Protein AF-A0A7C6M0M2-F1 (afdb_monomer_lite)

pLDDT: mean 75.43, std 17.62, range [32.0, 97.38]

Radius of gyration: 23.92 Å; chains: 1; bounding box: 71×38×63 Å

Secondary structure (DSSP, 8-state):
---HHHHHH-TT--TTEEEE--HHHHHHHTT---HHHHHTTTS---HHHHGGGGGTT--S--TTHHHHHHHHHHHHHHHHSGGGSEEEEETTEEEEEEEEEHHHHHHHHHHHHHHHT--TT-HHHHHHHHHHHHSEEEEEEEEEEETTEEEEEEEEEEEEETTEEEEEEEEE-SSEEEEEEEEEETTTEEEEEEEEEE----SSPP--PPPTT-EEEEHHHHHHHHHHHSPPP-------

Sequence (240 aa):
MNSPMFTITDPTLTADNWFKMNMYELYDAMGIDIRPMMEMSQSEIKISELLPLFFVDTGAWNIDTYNNIKISYALLKNLLGDEAFNTTMSGTIKTHKLTLSQTQILAAIVKTALSEGIPTDSADLKDISAFIEAMDLSGNIVIREKGGVLYDYSLKGSGSYDGHSLNLELTGNNLNSLITMNLIVKDIMEMSIEADSKITQTTKAPDLTLPEGAKVIDYNEYLSQVMTLTPMPDAAIPLE

Structure (mmCIF, N/CA/C/O backbone):
data_AF-A0A7C6M0M2-F1
#
_entry.id   AF-A0A7C6M0M2-F1
#
loop_
_atom_site.group_PDB
_atom_site.id
_atom_site.type_symbol
_atom_site.label_atom_id
_atom_site.label_alt_id
_atom_site.label_comp_id
_atom_site.label_asym_id
_atom_site.label_entity_id
_atom_site.label_seq_id
_atom_site.pdbx_PDB_ins_code
_atom_site.Cartn_x
_atom_site.Cartn_y
_atom_site.Cartn_z
_atom_site.occupancy
_atom_site.B_iso_or_equiv
_atom_site.auth_seq_id
_atom_site.auth_comp_id
_atom_site.auth_asym_id
_atom_site.auth_atom_id
_atom_site.pdbx_PDB_model_num
ATOM 1 N N . MET A 1 1 ? 20.841 -5.768 -17.203 1.00 78.06 1 MET A N 1
ATOM 2 C CA . MET A 1 1 ? 20.326 -4.398 -17.028 1.00 78.06 1 MET A CA 1
ATOM 3 C C . MET A 1 1 ? 21.230 -3.425 -17.767 1.00 78.06 1 MET A C 1
ATOM 5 O O . MET A 1 1 ? 22.443 -3.529 -17.648 1.00 78.06 1 MET A O 1
ATOM 9 N N . ASN A 1 2 ? 20.651 -2.500 -18.524 1.00 79.56 2 ASN A N 1
ATOM 10 C CA . ASN A 1 2 ? 21.349 -1.376 -19.141 1.00 79.56 2 ASN A CA 1
ATOM 11 C C . ASN A 1 2 ? 20.656 -0.104 -18.642 1.00 79.56 2 ASN A C 1
ATOM 13 O O . ASN A 1 2 ? 19.433 -0.010 -18.719 1.00 79.56 2 ASN A O 1
ATOM 17 N N . SER A 1 3 ? 21.411 0.798 -18.016 1.00 78.06 3 SER A N 1
ATOM 18 C CA . SER A 1 3 ? 20.874 2.021 -17.419 1.00 78.06 3 SER A CA 1
ATOM 19 C C . SER A 1 3 ? 21.880 3.160 -17.571 1.00 78.06 3 SER A C 1
ATOM 21 O O . SER A 1 3 ? 23.054 2.959 -17.242 1.00 78.06 3 SER A O 1
ATOM 23 N N . PRO A 1 4 ? 21.440 4.363 -17.983 1.00 72.81 4 PRO A N 1
ATOM 24 C CA . PRO A 1 4 ? 22.289 5.553 -18.022 1.00 72.81 4 PRO A CA 1
ATOM 25 C C . PRO A 1 4 ? 22.935 5.882 -16.671 1.00 72.81 4 PRO A C 1
ATOM 27 O O . PRO A 1 4 ? 24.020 6.456 -16.636 1.00 72.81 4 PRO A O 1
ATOM 30 N N . MET A 1 5 ? 22.319 5.467 -15.557 1.00 69.69 5 MET A N 1
ATOM 31 C CA . MET A 1 5 ? 22.856 5.691 -14.211 1.00 69.69 5 MET A CA 1
ATOM 32 C C . MET A 1 5 ? 24.262 5.116 -14.026 1.00 69.69 5 MET A C 1
ATOM 34 O O . MET A 1 5 ? 25.081 5.738 -13.358 1.00 69.69 5 MET A O 1
ATOM 38 N N . PHE A 1 6 ? 24.580 3.981 -14.656 1.00 76.50 6 PHE A N 1
ATOM 39 C CA . PHE A 1 6 ? 25.913 3.387 -14.531 1.00 76.50 6 PHE A CA 1
ATOM 40 C C . PHE A 1 6 ? 26.998 4.250 -15.186 1.00 76.50 6 PHE A C 1
ATOM 42 O O . PHE A 1 6 ? 28.095 4.361 -14.653 1.00 76.50 6 PHE A O 1
ATOM 49 N N . THR A 1 7 ? 26.675 4.932 -16.289 1.00 74.56 7 THR A N 1
ATOM 50 C CA . THR A 1 7 ? 27.607 5.860 -16.957 1.00 74.56 7 THR A CA 1
ATOM 51 C C . THR A 1 7 ? 27.824 7.158 -16.174 1.00 74.56 7 THR A C 1
ATOM 53 O O . THR A 1 7 ? 28.839 7.824 -16.355 1.00 74.56 7 THR A O 1
ATOM 56 N N . ILE A 1 8 ? 26.893 7.511 -15.278 1.00 72.00 8 ILE A N 1
ATOM 57 C CA . ILE A 1 8 ? 27.048 8.645 -14.355 1.00 72.00 8 ILE A CA 1
ATOM 58 C C . ILE A 1 8 ? 28.033 8.283 -13.237 1.00 72.00 8 ILE A C 1
ATOM 60 O O . ILE A 1 8 ? 28.837 9.121 -12.836 1.00 72.00 8 ILE A O 1
ATOM 64 N N . THR A 1 9 ? 27.978 7.048 -12.732 1.00 70.56 9 THR A N 1
ATOM 65 C CA . THR A 1 9 ? 28.841 6.583 -11.635 1.00 70.56 9 THR A CA 1
ATOM 66 C C . THR A 1 9 ? 30.234 6.159 -12.094 1.00 70.56 9 THR A C 1
ATOM 68 O O . THR A 1 9 ? 31.188 6.308 -11.337 1.00 70.56 9 THR A O 1
ATOM 71 N N . ASP A 1 10 ? 30.365 5.656 -13.321 1.00 74.44 10 ASP A N 1
ATOM 72 C CA . ASP A 1 10 ? 31.645 5.286 -13.923 1.00 74.44 10 ASP A CA 1
ATOM 73 C C . ASP A 1 10 ? 31.694 5.753 -15.389 1.00 74.44 10 ASP A C 1
ATOM 75 O O . ASP A 1 10 ? 31.069 5.141 -16.262 1.00 74.44 10 ASP A O 1
ATOM 79 N N . PRO A 1 11 ? 32.461 6.822 -15.681 1.00 77.50 11 PRO A N 1
ATOM 80 C CA . PRO A 1 11 ? 32.593 7.377 -17.026 1.00 77.50 11 PRO A CA 1
ATOM 81 C C . PRO A 1 11 ? 33.274 6.443 -18.037 1.00 77.50 11 PRO A C 1
ATOM 83 O O . PRO A 1 11 ? 33.288 6.751 -19.228 1.00 77.50 11 PRO A O 1
ATOM 86 N N . THR A 1 12 ? 33.887 5.337 -17.593 1.00 80.75 12 THR A N 1
ATOM 87 C CA . THR A 1 12 ? 34.494 4.338 -18.489 1.00 80.75 12 THR A CA 1
ATOM 88 C C . THR A 1 12 ? 33.455 3.412 -19.125 1.00 80.75 12 THR A C 1
ATOM 90 O O . THR A 1 12 ? 33.751 2.737 -20.116 1.00 80.75 12 THR A O 1
ATOM 93 N N . LEU A 1 13 ? 32.229 3.408 -18.595 1.00 83.31 13 LEU A N 1
ATOM 94 C CA . LEU A 1 13 ? 31.099 2.669 -19.138 1.00 83.31 13 LEU A CA 1
ATOM 95 C C . LEU A 1 13 ? 30.432 3.450 -20.274 1.00 83.31 13 LEU A C 1
ATOM 97 O O . LEU A 1 13 ? 30.270 4.668 -20.224 1.00 83.31 13 LEU A O 1
ATOM 101 N N . THR A 1 14 ? 29.997 2.728 -21.301 1.00 82.69 14 THR A N 1
ATOM 102 C CA . THR A 1 14 ? 29.256 3.260 -22.446 1.00 82.69 14 THR A CA 1
ATOM 103 C C . THR A 1 14 ? 27.814 2.756 -22.454 1.00 82.69 14 THR A C 1
ATOM 105 O O . THR A 1 14 ? 27.436 1.843 -21.719 1.00 82.69 14 THR A O 1
ATOM 108 N N . ALA A 1 15 ? 26.993 3.330 -23.338 1.00 80.62 15 ALA A N 1
ATOM 109 C CA . ALA A 1 15 ? 25.608 2.903 -23.545 1.00 80.62 15 ALA A CA 1
ATOM 110 C C . ALA A 1 15 ? 25.474 1.435 -24.002 1.00 80.62 15 ALA A C 1
ATOM 112 O O . ALA A 1 15 ? 24.404 0.853 -23.855 1.00 80.62 15 ALA A O 1
ATOM 113 N N . ASP A 1 16 ? 26.551 0.816 -24.496 1.00 84.44 16 ASP A N 1
ATOM 114 C CA . ASP A 1 16 ? 26.561 -0.575 -24.965 1.00 84.44 16 ASP A CA 1
ATOM 115 C C . ASP A 1 16 ? 26.927 -1.580 -23.860 1.00 84.44 16 ASP A C 1
ATOM 117 O O . ASP A 1 16 ? 26.966 -2.789 -24.104 1.00 84.44 16 ASP A O 1
ATOM 121 N N . ASN A 1 17 ? 27.215 -1.112 -22.641 1.00 87.81 17 ASN A N 1
ATOM 122 C CA . ASN A 1 17 ? 27.510 -1.978 -21.507 1.00 87.81 17 ASN A CA 1
ATOM 123 C C . ASN A 1 17 ? 26.225 -2.508 -20.857 1.00 87.81 17 ASN A C 1
ATOM 125 O O . ASN A 1 17 ? 25.325 -1.757 -20.484 1.00 87.81 17 ASN A O 1
ATOM 129 N N . TRP A 1 18 ? 26.144 -3.826 -20.693 1.00 88.25 18 TRP A N 1
ATOM 130 C CA . TRP A 1 18 ? 25.012 -4.519 -20.083 1.00 88.25 18 TRP A CA 1
ATOM 131 C C . TRP A 1 18 ? 25.475 -5.264 -18.842 1.00 88.25 18 TRP A C 1
ATOM 133 O O . TRP A 1 18 ? 26.304 -6.162 -18.927 1.00 88.25 18 TRP A O 1
ATOM 143 N N . PHE A 1 19 ? 24.899 -4.943 -17.690 1.00 85.81 19 PHE A N 1
ATOM 144 C CA . PHE A 1 19 ? 25.212 -5.649 -16.456 1.00 85.81 19 PHE A CA 1
ATOM 145 C C . PHE A 1 19 ? 24.388 -6.922 -16.323 1.00 85.81 19 PHE A C 1
ATOM 147 O O . PHE A 1 19 ? 23.151 -6.888 -16.348 1.00 85.81 19 PHE A O 1
ATOM 154 N N . LYS A 1 20 ? 25.075 -8.047 -16.151 1.00 86.31 20 LYS A N 1
ATOM 155 C CA . LYS A 1 20 ? 24.491 -9.286 -15.657 1.00 86.31 20 LYS A CA 1
ATOM 156 C C . LYS A 1 20 ? 24.489 -9.215 -14.133 1.00 86.31 20 LYS A C 1
ATOM 158 O O . LYS A 1 20 ? 25.535 -9.036 -13.521 1.00 86.31 20 LYS A O 1
ATOM 163 N N . MET A 1 21 ? 23.307 -9.318 -13.540 1.00 81.62 21 MET A N 1
ATOM 164 C CA . MET A 1 21 ? 23.112 -9.215 -12.096 1.00 81.62 21 MET A CA 1
ATOM 165 C C . MET A 1 21 ? 22.029 -10.184 -11.646 1.00 81.62 21 MET A C 1
ATOM 167 O O . MET A 1 21 ? 21.028 -10.365 -12.344 1.00 81.62 21 MET A O 1
ATOM 171 N N . ASN A 1 22 ? 22.234 -10.788 -10.479 1.00 80.25 22 ASN A N 1
ATOM 172 C CA . ASN A 1 22 ? 21.183 -11.487 -9.761 1.00 80.25 22 ASN A CA 1
ATOM 173 C C . ASN A 1 22 ? 20.523 -10.489 -8.801 1.00 80.25 22 ASN A C 1
ATOM 175 O O . ASN A 1 22 ? 21.112 -10.101 -7.797 1.00 80.25 22 ASN A O 1
ATOM 179 N N . MET A 1 23 ? 19.307 -10.050 -9.136 1.00 70.12 23 MET A N 1
ATOM 180 C CA . MET A 1 23 ? 18.570 -9.075 -8.325 1.00 70.12 23 MET A CA 1
ATOM 181 C C . MET A 1 23 ? 18.284 -9.609 -6.918 1.00 70.12 23 MET A C 1
ATOM 183 O O . MET A 1 23 ? 18.337 -8.844 -5.967 1.00 70.12 23 MET A O 1
ATOM 187 N N . TYR A 1 24 ? 18.045 -10.912 -6.756 1.00 73.19 24 TYR A N 1
ATOM 188 C CA . TYR A 1 24 ? 17.803 -11.487 -5.432 1.00 73.19 24 TYR A CA 1
ATOM 189 C C . TYR A 1 24 ? 19.043 -11.394 -4.547 1.00 73.19 24 TYR A C 1
ATOM 191 O O . TYR A 1 24 ? 18.948 -10.915 -3.428 1.00 73.19 24 TYR A O 1
ATOM 199 N N . GLU A 1 25 ? 20.215 -11.753 -5.076 1.00 73.38 25 GLU A N 1
ATOM 200 C CA . GLU A 1 25 ? 21.480 -11.629 -4.338 1.00 73.38 25 GLU A CA 1
ATOM 201 C C . GLU A 1 25 ? 21.818 -10.172 -4.007 1.00 73.38 25 GLU A C 1
ATOM 203 O O . GLU A 1 25 ? 22.322 -9.897 -2.923 1.00 73.38 25 GLU A O 1
ATOM 208 N N . LEU A 1 26 ? 21.529 -9.236 -4.919 1.00 69.12 26 LEU A N 1
ATOM 209 C CA . LEU A 1 26 ? 21.779 -7.812 -4.699 1.00 69.12 26 LEU A CA 1
ATOM 210 C C . LEU A 1 26 ? 20.969 -7.272 -3.516 1.00 69.12 26 LEU A C 1
ATOM 212 O O . LEU A 1 26 ? 21.524 -6.618 -2.636 1.00 69.12 26 LEU A O 1
ATOM 216 N N . TYR A 1 27 ? 19.665 -7.544 -3.493 1.00 63.91 27 TYR A N 1
ATOM 217 C CA . TYR A 1 27 ? 18.800 -7.081 -2.412 1.00 63.91 27 TYR A CA 1
ATOM 218 C C . TYR A 1 27 ? 19.038 -7.868 -1.114 1.00 63.91 27 TYR A C 1
ATOM 220 O O . TYR A 1 27 ? 19.108 -7.245 -0.054 1.00 63.91 27 TYR A O 1
ATOM 228 N N . ASP A 1 28 ? 19.298 -9.180 -1.187 1.00 67.94 28 ASP A N 1
ATOM 229 C CA . ASP A 1 28 ? 19.697 -9.987 -0.025 1.00 67.94 28 ASP A CA 1
ATOM 230 C C . ASP A 1 28 ? 20.988 -9.429 0.612 1.00 67.94 28 ASP A C 1
ATOM 232 O O . ASP A 1 28 ? 21.079 -9.320 1.835 1.00 67.94 28 ASP A O 1
ATOM 236 N N . ALA A 1 29 ? 21.968 -8.990 -0.191 1.00 62.91 29 ALA A N 1
ATOM 237 C CA . ALA A 1 29 ? 23.189 -8.339 0.300 1.00 62.91 29 ALA A CA 1
ATOM 238 C C . ALA A 1 29 ? 22.928 -6.970 0.957 1.00 62.91 29 ALA A C 1
ATOM 240 O O . ALA A 1 29 ? 23.685 -6.554 1.834 1.00 62.91 29 ALA A O 1
ATOM 241 N N . MET A 1 30 ? 21.849 -6.284 0.571 1.00 56.38 30 MET A N 1
ATOM 242 C CA . MET A 1 30 ? 21.360 -5.066 1.230 1.00 56.38 30 MET A CA 1
ATOM 243 C C . MET A 1 30 ? 20.487 -5.363 2.463 1.00 56.38 30 MET A C 1
ATOM 245 O O . MET A 1 30 ? 19.992 -4.432 3.094 1.00 56.38 30 MET A O 1
ATOM 249 N N . GLY A 1 31 ? 20.295 -6.639 2.817 1.00 53.78 31 GLY A N 1
ATOM 250 C CA . GLY A 1 31 ? 19.453 -7.076 3.932 1.00 53.78 31 GLY A CA 1
ATOM 251 C C . GLY A 1 31 ? 17.950 -7.057 3.635 1.00 53.78 31 GLY A C 1
ATOM 252 O O . GLY A 1 31 ? 17.150 -7.122 4.565 1.00 53.78 31 GLY A O 1
ATOM 253 N N . ILE A 1 32 ? 17.555 -6.955 2.363 1.00 59.69 32 ILE A N 1
ATOM 254 C CA . ILE A 1 32 ? 16.161 -6.847 1.922 1.00 59.69 32 ILE A CA 1
ATOM 255 C C . ILE A 1 32 ? 15.801 -8.089 1.100 1.00 59.69 32 ILE A C 1
ATOM 257 O O . ILE A 1 32 ? 16.299 -8.265 -0.004 1.00 59.69 32 ILE A O 1
ATOM 261 N N . ASP A 1 33 ? 14.876 -8.923 1.576 1.00 65.56 33 ASP A N 1
ATOM 262 C CA . ASP A 1 33 ? 14.346 -10.021 0.759 1.00 65.56 33 ASP A CA 1
ATOM 263 C C . ASP A 1 33 ? 13.182 -9.526 -0.115 1.00 65.56 33 ASP A C 1
ATOM 265 O O . ASP A 1 33 ? 12.077 -9.280 0.373 1.00 65.56 33 ASP A O 1
ATOM 269 N N . ILE A 1 34 ? 13.424 -9.373 -1.421 1.00 60.16 34 ILE A N 1
ATOM 270 C CA . ILE A 1 34 ? 12.409 -8.916 -2.389 1.00 60.16 34 ILE A CA 1
ATOM 271 C C . ILE A 1 34 ? 11.557 -10.047 -2.980 1.00 60.16 34 ILE A C 1
ATOM 273 O O . ILE A 1 34 ? 10.615 -9.761 -3.724 1.00 60.16 34 ILE A O 1
ATOM 277 N N . ARG A 1 35 ? 11.858 -11.324 -2.695 1.00 66.62 35 ARG A N 1
ATOM 278 C CA . ARG A 1 35 ? 11.101 -12.462 -3.254 1.00 66.62 35 ARG A CA 1
ATOM 279 C C . ARG A 1 35 ? 9.606 -12.378 -2.934 1.00 66.62 35 ARG A C 1
ATOM 281 O O . ARG A 1 35 ? 8.828 -12.476 -3.886 1.00 66.62 35 ARG A O 1
ATOM 288 N N . PRO A 1 36 ? 9.185 -12.069 -1.687 1.00 54.84 36 PRO A N 1
ATOM 289 C CA . PRO A 1 36 ? 7.768 -11.908 -1.372 1.00 54.84 36 PRO A CA 1
ATOM 290 C C . PRO A 1 36 ? 7.104 -10.832 -2.238 1.00 54.84 36 PRO A C 1
ATOM 292 O O . PRO A 1 36 ? 5.997 -11.028 -2.725 1.00 54.84 36 PRO A O 1
ATOM 295 N N . MET A 1 37 ? 7.800 -9.723 -2.517 1.00 53.12 37 MET A N 1
ATOM 296 C CA . MET A 1 37 ? 7.271 -8.623 -3.334 1.00 53.12 37 MET A CA 1
ATOM 297 C C . MET A 1 37 ? 7.123 -8.983 -4.816 1.00 53.12 37 MET A C 1
ATOM 299 O O . MET A 1 37 ? 6.213 -8.495 -5.483 1.00 53.12 37 MET A O 1
ATOM 303 N N . MET A 1 38 ? 8.001 -9.831 -5.354 1.00 55.78 38 MET A N 1
ATOM 304 C CA . MET A 1 38 ? 7.888 -10.302 -6.737 1.00 55.78 38 MET A CA 1
ATOM 305 C C . MET A 1 38 ? 6.773 -11.344 -6.894 1.00 55.78 38 MET A C 1
ATOM 307 O O . MET A 1 38 ? 6.053 -11.335 -7.899 1.00 55.78 38 MET A O 1
ATOM 311 N N . GLU A 1 39 ? 6.576 -12.182 -5.877 1.00 54.97 39 GLU A N 1
ATOM 312 C CA . GLU A 1 39 ? 5.493 -13.168 -5.806 1.00 54.97 39 GLU A CA 1
ATOM 313 C C . GLU A 1 39 ? 4.105 -12.509 -5.656 1.00 54.97 39 GLU A C 1
ATOM 315 O O . GLU A 1 39 ? 3.119 -13.034 -6.177 1.00 54.97 39 GLU A O 1
ATOM 320 N N . MET A 1 40 ? 4.017 -11.287 -5.103 1.00 46.41 40 MET A N 1
ATOM 321 C CA . MET A 1 40 ? 2.775 -10.485 -5.060 1.00 46.41 40 MET A CA 1
ATOM 322 C C . MET A 1 40 ? 2.138 -10.238 -6.435 1.00 46.41 40 MET A C 1
ATOM 324 O O . MET A 1 40 ? 0.934 -10.008 -6.519 1.00 46.41 40 MET A O 1
ATOM 328 N N . SER A 1 41 ? 2.920 -10.268 -7.520 1.00 46.12 41 SER A N 1
ATOM 329 C CA . SER A 1 41 ? 2.386 -10.089 -8.877 1.00 46.12 41 SER A CA 1
ATOM 330 C C . SER A 1 41 ? 1.628 -11.316 -9.406 1.00 46.12 41 SER A C 1
ATOM 332 O O . SER A 1 41 ? 0.953 -11.208 -10.431 1.00 46.12 41 SER A O 1
ATOM 334 N N . GLN A 1 42 ? 1.732 -12.475 -8.735 1.00 39.62 42 GLN A N 1
ATOM 335 C CA . GLN A 1 42 ? 1.237 -13.761 -9.246 1.00 39.62 42 GLN A CA 1
ATOM 336 C C . GLN A 1 42 ? 0.425 -14.610 -8.245 1.00 39.62 42 GLN A C 1
ATOM 338 O O . GLN A 1 42 ? -0.151 -15.613 -8.671 1.00 39.62 42 GLN A O 1
ATOM 343 N N . SER A 1 43 ? 0.307 -14.242 -6.962 1.00 38.06 43 SER A N 1
ATOM 344 C CA . SER A 1 43 ? -0.437 -15.036 -5.959 1.00 38.06 43 SER A CA 1
ATOM 345 C C . SER A 1 43 ? -1.278 -14.218 -4.967 1.00 38.06 43 SER A C 1
ATOM 347 O O . SER A 1 43 ? -1.027 -13.035 -4.750 1.00 38.06 43 SER A O 1
ATOM 349 N N . GLU A 1 44 ? -2.287 -14.865 -4.358 1.00 43.47 44 GLU A N 1
ATOM 350 C CA . GLU A 1 44 ? -3.120 -14.310 -3.276 1.00 43.47 44 GLU A CA 1
ATOM 351 C C . GLU A 1 44 ? -2.242 -13.755 -2.142 1.00 43.47 44 GLU A C 1
ATOM 353 O O . GLU A 1 44 ? -1.477 -14.485 -1.512 1.00 43.47 44 GLU A O 1
ATOM 358 N N . ILE A 1 45 ? -2.351 -12.448 -1.897 1.00 44.72 45 ILE A N 1
ATOM 359 C CA . ILE A 1 45 ? -1.490 -11.710 -0.970 1.00 44.72 45 ILE A CA 1
ATOM 360 C C . ILE A 1 45 ? -1.743 -12.183 0.464 1.00 44.72 45 ILE A C 1
ATOM 362 O O . ILE A 1 45 ? -2.818 -11.960 1.026 1.00 44.72 45 ILE A O 1
ATOM 366 N N . LYS A 1 46 ? -0.726 -12.766 1.101 1.00 43.78 46 LYS A N 1
ATOM 367 C CA . LYS A 1 46 ? -0.747 -13.036 2.539 1.00 43.78 46 LYS A CA 1
ATOM 368 C C . LYS A 1 46 ? -0.090 -11.879 3.275 1.00 43.78 46 LYS A C 1
ATOM 370 O O . LYS A 1 46 ? 1.125 -11.735 3.272 1.00 43.78 46 LYS A O 1
ATOM 375 N N . ILE A 1 47 ? -0.898 -11.081 3.973 1.00 44.12 47 ILE A N 1
ATOM 376 C CA . ILE A 1 47 ? -0.438 -9.961 4.819 1.00 44.12 47 ILE A CA 1
ATOM 377 C C . ILE A 1 47 ? 0.683 -10.395 5.781 1.00 44.12 47 ILE A C 1
ATOM 379 O O . ILE A 1 47 ? 1.592 -9.617 6.049 1.00 44.12 47 ILE A O 1
ATOM 383 N N . SER A 1 48 ? 0.670 -11.649 6.247 1.00 44.81 48 SER A N 1
ATOM 384 C CA . SER A 1 48 ? 1.724 -12.222 7.094 1.00 44.81 48 SER A CA 1
ATOM 385 C C . SER A 1 48 ? 3.125 -12.198 6.473 1.00 44.81 48 SER A C 1
ATOM 387 O O . SER A 1 48 ? 4.099 -12.167 7.215 1.00 44.81 48 SER A O 1
ATOM 389 N N . GLU A 1 49 ? 3.233 -12.206 5.145 1.00 43.62 49 GLU A N 1
ATOM 390 C CA . GLU A 1 49 ? 4.502 -12.168 4.402 1.00 43.62 49 GLU A CA 1
ATOM 391 C C . GLU A 1 49 ? 4.998 -10.730 4.170 1.00 43.62 49 GLU A C 1
ATOM 393 O O . GLU A 1 49 ? 6.171 -10.525 3.876 1.00 43.62 49 GLU A O 1
ATOM 398 N N . LEU A 1 50 ? 4.133 -9.725 4.368 1.00 44.50 50 LEU A N 1
ATOM 399 C CA . LEU A 1 50 ? 4.476 -8.297 4.304 1.00 44.50 50 LEU A CA 1
ATOM 400 C C . LEU A 1 50 ? 4.901 -7.729 5.657 1.00 44.50 50 LEU A C 1
ATOM 402 O O . LEU A 1 50 ? 5.645 -6.754 5.711 1.00 44.50 50 LEU A O 1
ATOM 406 N N . LEU A 1 51 ? 4.447 -8.343 6.752 1.00 46.25 51 LEU A N 1
ATOM 407 C CA . LEU A 1 51 ? 4.807 -7.946 8.112 1.00 46.25 51 LEU A CA 1
ATOM 408 C C . LEU A 1 51 ? 6.325 -7.815 8.323 1.00 46.25 51 LEU A C 1
ATOM 410 O O . LEU A 1 51 ? 6.720 -6.784 8.858 1.00 46.25 51 LEU A O 1
ATOM 414 N N . PRO A 1 52 ? 7.191 -8.744 7.864 1.00 45.28 52 PRO A N 1
ATOM 415 C CA . PRO A 1 52 ? 8.638 -8.639 8.063 1.00 45.28 52 PRO A CA 1
ATOM 416 C C . PRO A 1 52 ? 9.260 -7.359 7.485 1.00 45.28 52 PRO A C 1
ATOM 418 O O . PRO A 1 52 ? 10.219 -6.847 8.054 1.00 45.28 52 PRO A O 1
ATOM 421 N N . LEU A 1 53 ? 8.693 -6.802 6.405 1.00 41.88 53 LEU A N 1
ATOM 422 C CA . LEU A 1 53 ? 9.190 -5.581 5.758 1.00 41.88 53 LEU A CA 1
ATOM 423 C C . LEU A 1 53 ? 8.925 -4.312 6.589 1.00 41.88 53 LEU A C 1
ATOM 425 O O . LEU A 1 53 ? 9.656 -3.335 6.456 1.00 41.88 53 LEU A O 1
ATOM 429 N N . PHE A 1 54 ? 7.929 -4.326 7.482 1.00 42.50 54 PHE A N 1
ATOM 430 C CA . PHE A 1 54 ? 7.679 -3.228 8.426 1.00 42.50 54 PHE A CA 1
ATOM 431 C C . PHE A 1 54 ? 8.624 -3.249 9.638 1.00 42.50 54 PHE A C 1
ATOM 433 O O . PHE A 1 54 ? 8.664 -2.280 10.392 1.00 42.50 54 PHE A O 1
ATOM 440 N N . PHE A 1 55 ? 9.381 -4.335 9.830 1.00 46.28 55 PHE A N 1
ATOM 441 C CA . PHE A 1 55 ? 10.233 -4.560 11.003 1.00 46.28 55 PHE A CA 1
ATOM 442 C C . PHE A 1 55 ? 11.739 -4.552 10.680 1.00 46.28 55 PHE A C 1
ATOM 444 O O . PHE A 1 55 ? 12.544 -4.952 11.518 1.00 46.28 55 PHE A O 1
ATOM 451 N N . VAL A 1 56 ? 12.138 -4.088 9.486 1.00 43.16 56 VAL A N 1
ATOM 452 C CA . VAL A 1 56 ? 13.547 -4.083 9.030 1.00 43.16 56 VAL A CA 1
ATOM 453 C C . VAL A 1 56 ? 14.435 -3.133 9.857 1.00 43.16 56 VAL A C 1
ATOM 455 O O . VAL A 1 56 ? 15.650 -3.297 9.855 1.00 43.16 56 VAL A O 1
ATOM 458 N N . ASP A 1 57 ? 13.860 -2.209 10.638 1.00 38.62 57 ASP A N 1
ATOM 459 C CA . ASP A 1 57 ? 14.618 -1.244 11.453 1.00 38.62 57 ASP A CA 1
ATOM 460 C C . ASP A 1 57 ? 14.237 -1.223 12.944 1.00 38.62 57 ASP A C 1
ATOM 462 O O . ASP A 1 57 ? 14.007 -0.175 13.543 1.00 38.62 57 ASP A O 1
ATOM 466 N N . THR A 1 58 ? 14.160 -2.386 13.594 1.00 32.88 58 THR A N 1
ATOM 467 C CA . THR A 1 58 ? 14.149 -2.419 15.068 1.00 32.88 58 THR A CA 1
ATOM 468 C C . THR A 1 58 ? 15.160 -3.434 15.581 1.00 32.88 58 THR A C 1
ATOM 470 O O . THR A 1 58 ? 14.931 -4.642 15.535 1.00 32.88 58 THR A O 1
ATOM 473 N N . GLY A 1 59 ? 16.312 -2.930 16.028 1.00 32.00 59 GLY A N 1
ATOM 474 C CA . GLY A 1 59 ? 17.427 -3.722 16.538 1.00 32.00 59 GLY A CA 1
ATOM 475 C C . GLY A 1 59 ? 17.104 -4.631 17.735 1.00 32.00 59 GLY A C 1
ATOM 476 O O . GLY A 1 59 ? 16.090 -4.487 18.407 1.00 32.00 59 GLY A O 1
ATOM 477 N N . ALA A 1 60 ? 18.046 -5.548 17.991 1.00 36.94 60 ALA A N 1
ATOM 478 C CA . ALA A 1 60 ? 18.156 -6.465 19.134 1.00 36.94 60 ALA A CA 1
ATOM 479 C C . ALA A 1 60 ? 16.893 -7.290 19.476 1.00 36.94 60 ALA A C 1
ATOM 481 O O . ALA A 1 60 ? 16.016 -6.895 20.240 1.00 36.94 60 ALA A O 1
ATOM 482 N N . TRP A 1 61 ? 16.874 -8.521 18.964 1.00 35.72 61 TRP A N 1
ATOM 483 C CA . TRP A 1 61 ? 15.820 -9.516 19.138 1.00 35.72 61 TRP A CA 1
ATOM 484 C C . TRP A 1 61 ? 15.773 -10.028 20.590 1.00 35.72 61 TRP A C 1
ATOM 486 O O . TRP A 1 61 ? 16.632 -10.804 21.008 1.00 35.72 61 TRP A O 1
ATOM 496 N N . ASN A 1 62 ? 14.765 -9.603 21.357 1.00 37.66 62 ASN A N 1
ATOM 497 C CA . ASN A 1 62 ? 14.470 -10.102 22.705 1.00 37.66 62 ASN A CA 1
ATOM 498 C C . ASN A 1 62 ? 13.195 -10.974 22.699 1.00 37.66 62 ASN A C 1
ATOM 500 O O . ASN A 1 62 ? 12.354 -10.855 21.810 1.00 37.66 62 ASN A O 1
ATOM 504 N N . ILE A 1 63 ? 13.034 -11.847 23.696 1.00 39.09 63 ILE A N 1
ATOM 505 C CA . ILE A 1 63 ? 11.955 -12.851 23.821 1.00 39.09 63 ILE A CA 1
ATOM 506 C C . ILE A 1 63 ? 10.538 -12.220 23.852 1.00 39.09 63 ILE A C 1
ATOM 508 O O . ILE A 1 63 ? 9.564 -12.887 23.509 1.00 39.09 63 ILE A O 1
ATOM 512 N N . ASP A 1 64 ? 10.419 -10.919 24.144 1.00 54.84 64 ASP A N 1
ATOM 513 C CA . ASP A 1 64 ? 9.169 -10.134 24.059 1.00 54.84 64 ASP A CA 1
ATOM 514 C C . ASP A 1 64 ? 8.667 -9.866 22.623 1.00 54.84 64 ASP A C 1
ATOM 516 O O . ASP A 1 64 ? 7.544 -9.404 22.415 1.00 54.84 64 ASP A O 1
ATOM 520 N N . THR A 1 65 ? 9.468 -10.187 21.603 1.00 55.81 65 THR A N 1
ATOM 521 C CA . THR A 1 65 ? 9.127 -9.973 20.185 1.00 55.81 65 THR A CA 1
ATOM 522 C C . THR A 1 65 ? 7.856 -10.695 19.752 1.00 55.81 65 THR A C 1
ATOM 524 O O . THR A 1 65 ? 7.093 -10.128 18.979 1.00 55.81 65 THR A O 1
ATOM 527 N N . TYR A 1 66 ? 7.563 -11.899 20.256 1.00 60.09 66 TYR A N 1
ATOM 528 C CA . TYR A 1 66 ? 6.347 -12.617 19.852 1.00 60.09 66 TYR A CA 1
ATOM 529 C C . TYR A 1 66 ? 5.069 -11.916 20.332 1.00 60.09 66 TYR A C 1
ATOM 531 O O . TYR A 1 66 ? 4.108 -11.793 19.572 1.00 60.09 66 TYR A O 1
ATOM 539 N N . ASN A 1 67 ? 5.064 -11.415 21.572 1.00 62.38 67 ASN A N 1
ATOM 540 C CA . ASN A 1 67 ? 3.940 -10.637 22.093 1.00 62.38 67 ASN A CA 1
ATOM 541 C C . ASN A 1 67 ? 3.805 -9.308 21.348 1.00 62.38 67 ASN A C 1
ATOM 543 O O . ASN A 1 67 ? 2.696 -8.945 20.966 1.00 62.38 67 ASN A O 1
ATOM 547 N N . ASN A 1 68 ? 4.920 -8.636 21.054 1.00 59.53 68 ASN A N 1
ATOM 548 C CA . ASN A 1 68 ? 4.904 -7.403 20.271 1.00 59.53 68 ASN A CA 1
ATOM 549 C C . ASN A 1 68 ? 4.372 -7.640 18.850 1.00 59.53 68 ASN A C 1
ATOM 551 O O . ASN A 1 68 ? 3.484 -6.921 18.411 1.00 59.53 68 ASN A O 1
ATOM 555 N N . ILE A 1 69 ? 4.813 -8.702 18.168 1.00 64.38 69 ILE A N 1
ATOM 556 C CA . ILE A 1 69 ? 4.308 -9.097 16.843 1.00 64.38 69 ILE A CA 1
ATOM 557 C C . ILE A 1 69 ? 2.810 -9.398 16.901 1.00 64.38 69 ILE A C 1
ATOM 559 O O . ILE A 1 69 ? 2.059 -8.955 16.032 1.00 64.38 69 ILE A O 1
ATOM 563 N N . LYS A 1 70 ? 2.355 -10.128 17.926 1.00 70.25 70 LYS A N 1
ATOM 564 C CA . LYS A 1 70 ? 0.935 -10.439 18.120 1.00 70.25 70 LYS A CA 1
ATOM 565 C C . LYS A 1 70 ? 0.106 -9.163 18.293 1.00 70.25 70 LYS A C 1
ATOM 567 O O . LYS A 1 70 ? -0.916 -9.015 17.624 1.00 70.25 70 LYS A O 1
ATOM 572 N N . ILE A 1 71 ? 0.561 -8.235 19.135 1.00 68.44 71 ILE A N 1
ATOM 573 C CA . ILE A 1 71 ? -0.106 -6.950 19.381 1.00 68.44 71 ILE A CA 1
ATOM 574 C C . ILE A 1 71 ? -0.112 -6.093 18.108 1.00 68.44 71 ILE A C 1
ATOM 576 O O . ILE A 1 71 ? -1.159 -5.572 17.729 1.00 68.44 71 ILE A O 1
ATOM 580 N N . SER A 1 72 ? 1.014 -5.994 17.397 1.00 66.38 72 SER A N 1
ATOM 581 C CA . SER A 1 72 ? 1.106 -5.272 16.123 1.00 66.38 72 SER A CA 1
ATOM 582 C C . SER A 1 72 ? 0.186 -5.870 15.061 1.00 66.38 72 SER A C 1
ATOM 584 O O . SER A 1 72 ? -0.494 -5.133 14.350 1.00 66.38 72 SER A O 1
ATOM 586 N N . TYR A 1 73 ? 0.101 -7.199 14.973 1.00 73.00 73 TYR A N 1
ATOM 587 C CA . TYR A 1 73 ? -0.832 -7.869 14.072 1.00 73.00 73 TYR A CA 1
ATOM 588 C C . TYR A 1 73 ? -2.288 -7.568 14.437 1.00 73.00 73 TYR A C 1
ATOM 590 O O . TYR A 1 73 ? -3.086 -7.243 13.558 1.00 73.00 73 TYR A O 1
ATOM 598 N N . ALA A 1 74 ? -2.642 -7.643 15.722 1.00 75.50 74 ALA A N 1
ATOM 599 C CA . ALA A 1 74 ? -3.982 -7.313 16.194 1.00 75.50 74 ALA A CA 1
ATOM 600 C C . ALA A 1 74 ? -4.347 -5.851 15.876 1.00 75.50 74 ALA A C 1
ATOM 602 O O . ALA A 1 74 ? -5.454 -5.587 15.399 1.00 75.50 74 ALA A O 1
ATOM 603 N N . LEU A 1 75 ? -3.399 -4.923 16.037 1.00 78.62 75 LEU A N 1
ATOM 604 C CA . LEU A 1 75 ? -3.560 -3.521 15.658 1.00 78.62 75 LEU A CA 1
ATOM 605 C C . LEU A 1 75 ? -3.791 -3.358 14.154 1.00 78.62 75 LEU A C 1
ATOM 607 O O . LEU A 1 75 ? -4.775 -2.739 13.753 1.00 78.62 75 LEU A O 1
ATOM 611 N N . LEU A 1 76 ? -2.937 -3.952 13.319 1.00 79.44 76 LEU A N 1
ATOM 612 C CA . LEU A 1 76 ? -3.075 -3.895 11.861 1.00 79.44 76 LEU A CA 1
ATOM 613 C C . LEU A 1 76 ? -4.392 -4.514 11.392 1.00 79.44 76 LEU A C 1
ATOM 615 O O . LEU A 1 76 ? -5.065 -3.945 10.538 1.00 79.44 76 LEU A O 1
ATOM 619 N N . LYS A 1 77 ? -4.812 -5.633 11.990 1.00 82.50 77 LYS A N 1
ATOM 620 C CA . LYS A 1 77 ? -6.113 -6.250 11.715 1.00 82.50 77 LYS A CA 1
ATOM 621 C C . LYS A 1 77 ? -7.270 -5.322 12.089 1.00 82.50 77 LYS A C 1
ATOM 623 O O . LYS A 1 77 ? -8.241 -5.240 11.344 1.00 82.50 77 LYS A O 1
ATOM 628 N N . ASN A 1 78 ? -7.186 -4.621 13.218 1.00 83.56 78 ASN A N 1
ATOM 629 C CA . ASN A 1 78 ? -8.221 -3.674 13.635 1.00 83.56 78 ASN A CA 1
ATOM 630 C C . ASN A 1 78 ? -8.239 -2.389 12.789 1.00 83.56 78 ASN A C 1
ATOM 632 O O . ASN A 1 78 ? -9.303 -1.795 12.638 1.00 83.56 78 ASN A O 1
ATOM 636 N N . LEU A 1 79 ? -7.096 -1.976 12.235 1.00 84.94 79 LEU A N 1
ATOM 637 C CA . LEU A 1 79 ? -6.976 -0.797 11.372 1.00 84.94 79 LEU A CA 1
ATOM 638 C C . LEU A 1 79 ? -7.369 -1.072 9.916 1.00 84.94 79 LEU A C 1
ATOM 640 O O . LEU A 1 79 ? -8.041 -0.249 9.303 1.00 84.94 79 LEU A O 1
ATOM 644 N N . LEU A 1 80 ? -6.921 -2.198 9.356 1.00 84.94 80 LEU A N 1
ATOM 645 C CA . LEU A 1 80 ? -6.928 -2.479 7.915 1.00 84.94 80 LEU A CA 1
ATOM 646 C C . LEU A 1 80 ? -7.519 -3.856 7.555 1.00 84.94 80 LEU A C 1
ATOM 648 O O . LEU A 1 80 ? -7.484 -4.239 6.389 1.00 84.94 80 LEU A O 1
ATOM 652 N N . GLY A 1 81 ? -8.019 -4.631 8.519 1.00 80.56 81 GLY A N 1
ATOM 653 C CA . GLY A 1 81 ? -8.648 -5.925 8.240 1.00 80.56 81 GLY A CA 1
ATOM 654 C C . GLY A 1 81 ? -10.029 -5.790 7.595 1.00 80.56 81 GLY A C 1
ATOM 655 O O . GLY A 1 81 ? -10.621 -4.713 7.591 1.00 80.56 81 GLY A O 1
ATOM 656 N N . ASP A 1 82 ? -10.577 -6.901 7.100 1.00 79.69 82 ASP A N 1
ATOM 657 C CA . ASP A 1 82 ? -11.849 -6.936 6.358 1.00 79.69 82 ASP A CA 1
ATOM 658 C C . ASP A 1 82 ? -13.008 -6.233 7.083 1.00 79.69 82 ASP A C 1
ATOM 660 O O . ASP A 1 82 ? -13.791 -5.516 6.464 1.00 79.69 82 ASP A O 1
ATOM 664 N N . GLU A 1 83 ? -13.093 -6.390 8.408 1.00 83.44 83 GLU A N 1
ATOM 665 C CA . GLU A 1 83 ? -14.126 -5.759 9.243 1.00 83.44 83 GLU A CA 1
ATOM 666 C C . GLU A 1 83 ? -14.021 -4.226 9.298 1.00 83.44 83 GLU A C 1
ATOM 668 O O . GLU A 1 83 ? -14.998 -3.557 9.632 1.00 83.44 83 GLU A O 1
ATOM 673 N N . ALA A 1 84 ? -12.852 -3.659 8.988 1.00 85.50 84 ALA A N 1
ATOM 674 C CA . ALA A 1 84 ? -12.648 -2.215 8.946 1.00 85.50 84 ALA A CA 1
ATOM 675 C C . ALA A 1 84 ? -13.230 -1.591 7.663 1.00 85.50 84 ALA A C 1
ATOM 677 O O . ALA A 1 84 ? -13.552 -0.399 7.640 1.00 85.50 84 ALA A O 1
ATOM 678 N N . PHE A 1 85 ? -13.409 -2.381 6.598 1.00 91.19 85 PHE A N 1
ATOM 679 C CA . PHE A 1 85 ? -13.959 -1.903 5.334 1.00 91.19 85 PHE A CA 1
ATOM 680 C C . PHE A 1 85 ? -15.488 -1.898 5.343 1.00 91.19 85 PHE A C 1
ATOM 682 O O . PHE A 1 85 ? -16.153 -2.913 5.545 1.00 91.19 85 PHE A O 1
ATOM 689 N N . ASN A 1 86 ? -16.067 -0.757 4.980 1.00 94.12 86 ASN A N 1
ATOM 690 C CA . ASN A 1 86 ? -17.469 -0.692 4.606 1.00 94.12 86 ASN A CA 1
ATOM 691 C C . ASN A 1 86 ? -17.621 -1.102 3.137 1.00 94.12 86 ASN A C 1
ATOM 693 O O . ASN A 1 86 ? -17.053 -0.471 2.241 1.00 94.12 86 ASN A O 1
ATOM 697 N N . THR A 1 87 ? -18.394 -2.158 2.893 1.00 95.31 87 THR A N 1
ATOM 698 C CA . THR A 1 87 ? -18.638 -2.683 1.550 1.00 95.31 87 THR A CA 1
ATOM 699 C C . THR A 1 87 ? -20.050 -2.346 1.093 1.00 95.31 87 THR A C 1
ATOM 701 O O . THR A 1 87 ? -21.029 -2.706 1.744 1.00 95.31 87 THR A O 1
ATOM 704 N N . THR A 1 88 ? -20.166 -1.705 -0.067 1.00 96.12 88 THR A N 1
ATOM 705 C CA . THR A 1 88 ? -21.453 -1.362 -0.687 1.00 96.12 88 THR A CA 1
ATOM 706 C C . THR A 1 88 ? -21.531 -1.891 -2.113 1.00 96.12 88 THR A C 1
ATOM 708 O O . THR A 1 88 ? -20.514 -2.059 -2.785 1.00 96.12 88 THR A O 1
ATOM 711 N N . MET A 1 89 ? -22.747 -2.159 -2.587 1.00 94.69 89 MET A N 1
ATOM 712 C CA . MET A 1 89 ? -23.004 -2.609 -3.953 1.00 94.69 89 MET A CA 1
ATOM 713 C C . MET A 1 89 ? -23.924 -1.613 -4.659 1.00 94.69 89 MET A C 1
ATOM 715 O O . MET A 1 89 ? -24.987 -1.274 -4.144 1.00 94.69 89 MET A O 1
ATOM 719 N N . SER A 1 90 ? -23.514 -1.153 -5.840 1.00 92.56 90 SER A N 1
ATOM 720 C CA . SER A 1 90 ? -24.301 -0.278 -6.711 1.00 92.56 90 SER A CA 1
ATOM 721 C C . SER A 1 90 ? -24.290 -0.849 -8.127 1.00 92.56 90 SER A C 1
ATOM 723 O O . SER A 1 90 ? -23.269 -0.827 -8.820 1.00 92.56 90 SER A O 1
ATOM 725 N N . GLY A 1 91 ? -25.413 -1.440 -8.544 1.00 90.31 91 GLY A N 1
ATOM 726 C CA . GLY A 1 91 ? -25.480 -2.217 -9.782 1.00 90.31 91 GLY A CA 1
ATOM 727 C C . GLY A 1 91 ? -24.483 -3.381 -9.764 1.00 90.31 91 GLY A C 1
ATOM 728 O O . GLY A 1 91 ? -24.536 -4.228 -8.879 1.00 90.31 91 GLY A O 1
ATOM 729 N N . THR A 1 92 ? -23.563 -3.413 -10.733 1.00 92.38 92 THR A N 1
ATOM 730 C CA . THR A 1 92 ? -22.505 -4.437 -10.839 1.00 92.38 92 THR A CA 1
ATOM 731 C C . THR A 1 92 ? -21.185 -4.034 -10.173 1.00 92.38 92 THR A C 1
ATOM 733 O O . THR A 1 92 ? -20.192 -4.740 -10.350 1.00 92.38 92 THR A O 1
ATOM 736 N N . ILE A 1 93 ? -21.131 -2.871 -9.513 1.00 95.62 93 ILE A N 1
ATOM 737 C CA . ILE A 1 93 ? -19.914 -2.352 -8.883 1.00 95.62 93 ILE A CA 1
ATOM 738 C C . ILE A 1 93 ? -19.991 -2.591 -7.380 1.00 95.62 93 ILE A C 1
ATOM 740 O O . ILE A 1 93 ? -20.907 -2.111 -6.707 1.00 95.62 93 ILE A O 1
ATOM 744 N N . LYS A 1 94 ? -18.999 -3.306 -6.860 1.00 97.12 94 LYS A N 1
ATOM 745 C CA . LYS A 1 94 ? -18.786 -3.514 -5.430 1.00 97.12 94 LYS A CA 1
ATOM 746 C C . LYS A 1 94 ? -17.692 -2.554 -4.974 1.00 97.12 94 LYS A C 1
ATOM 748 O O . LYS A 1 94 ? -16.617 -2.526 -5.562 1.00 97.12 94 LYS A O 1
ATOM 753 N N . THR A 1 95 ? -17.985 -1.724 -3.979 1.00 97.12 95 THR A N 1
ATOM 754 C CA . THR A 1 95 ? -17.062 -0.709 -3.457 1.00 97.12 95 THR A CA 1
ATOM 755 C C . THR A 1 95 ? -16.700 -1.045 -2.023 1.00 9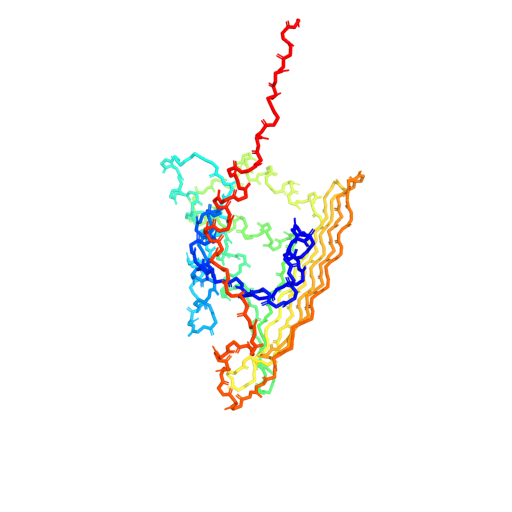7.12 95 THR A C 1
ATOM 757 O O . THR A 1 95 ? -17.577 -1.050 -1.160 1.00 97.12 95 THR A O 1
ATOM 760 N N . HIS A 1 96 ? -15.417 -1.272 -1.775 1.00 96.38 96 HIS A N 1
ATOM 761 C CA . HIS A 1 96 ? -14.823 -1.397 -0.453 1.00 96.38 96 HIS A CA 1
ATOM 762 C C . HIS A 1 96 ? -14.220 -0.050 -0.068 1.00 96.38 96 HIS A C 1
ATOM 764 O O . HIS A 1 96 ? -13.363 0.472 -0.780 1.00 96.38 96 HIS A O 1
ATOM 770 N N . LYS A 1 97 ? -14.681 0.535 1.037 1.00 96.19 97 LYS A N 1
ATOM 771 C CA . LYS A 1 97 ? -14.190 1.819 1.530 1.00 96.19 97 LYS A CA 1
ATOM 772 C C . LYS A 1 97 ? -13.706 1.693 2.964 1.00 96.19 97 LYS A C 1
ATOM 774 O O . LYS A 1 97 ? -14.463 1.285 3.839 1.00 96.19 97 LYS A O 1
ATOM 779 N N . LEU A 1 98 ? -12.481 2.137 3.195 1.00 94.25 98 LEU A N 1
ATOM 780 C CA . LEU A 1 98 ? -11.924 2.362 4.516 1.00 94.25 98 LEU A CA 1
ATOM 781 C C . LEU A 1 98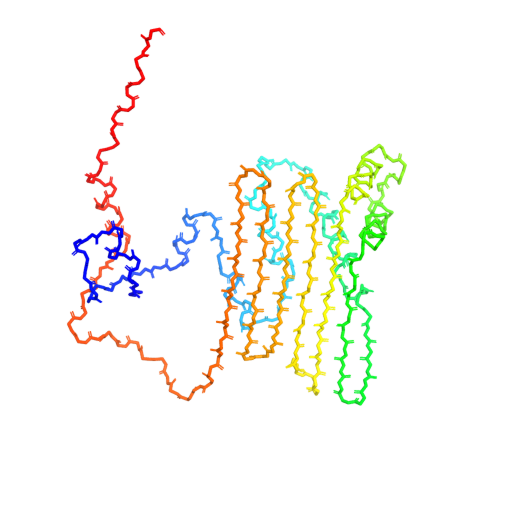 ? -11.613 3.848 4.662 1.00 94.25 98 LEU A C 1
ATOM 783 O O . LEU A 1 98 ? -10.996 4.464 3.793 1.00 94.25 98 LEU A O 1
ATOM 787 N N . THR A 1 99 ? -12.048 4.428 5.767 1.00 92.44 99 THR A N 1
ATOM 788 C CA . THR A 1 99 ? -11.588 5.743 6.207 1.00 92.44 99 THR A CA 1
ATOM 789 C C . THR A 1 99 ? -10.750 5.521 7.454 1.00 92.44 99 THR A C 1
ATOM 791 O O . THR A 1 99 ? -11.101 4.676 8.275 1.00 92.44 99 THR A O 1
ATOM 794 N N . LEU A 1 100 ? -9.651 6.255 7.564 1.00 90.12 100 LEU A N 1
ATOM 795 C CA . LEU A 1 100 ? -8.766 6.297 8.715 1.00 90.12 100 LEU A CA 1
ATOM 796 C C . LEU A 1 100 ? -8.709 7.747 9.181 1.00 90.12 100 LEU A C 1
ATOM 798 O O . LEU A 1 100 ? -7.907 8.537 8.696 1.00 90.12 100 LEU A O 1
ATOM 802 N N . SER A 1 101 ? -9.612 8.128 10.074 1.00 88.88 101 SER A N 1
ATOM 803 C CA . SER A 1 101 ? -9.452 9.354 10.850 1.00 88.88 101 SER A CA 1
ATOM 804 C C . SER A 1 101 ? -8.659 9.075 12.122 1.00 88.88 101 SER A C 1
ATOM 806 O O . SER A 1 101 ? -8.603 7.936 12.591 1.00 88.88 101 SER A O 1
ATOM 808 N N . GLN A 1 102 ? -8.127 10.127 12.736 1.00 85.69 102 GLN A N 1
ATOM 809 C CA . GLN A 1 102 ? -7.542 10.074 14.076 1.00 85.69 102 GLN A CA 1
ATOM 810 C C . GLN A 1 102 ? -8.424 9.293 15.073 1.00 85.69 102 GLN A C 1
ATOM 812 O O . GLN A 1 102 ? -7.952 8.380 15.744 1.00 85.69 102 GLN A O 1
ATOM 817 N N . THR A 1 103 ? -9.737 9.555 15.097 1.00 87.56 103 THR A N 1
ATOM 818 C CA . THR A 1 103 ? -10.692 8.829 15.953 1.00 87.56 103 THR A CA 1
ATOM 819 C C . THR A 1 103 ? -10.741 7.331 15.652 1.00 87.56 103 THR A C 1
ATOM 821 O O . THR A 1 103 ? -10.837 6.523 16.572 1.00 87.56 103 THR A O 1
ATOM 824 N N . GLN A 1 104 ? -10.685 6.938 14.378 1.00 87.25 104 GLN A N 1
ATOM 825 C CA . GLN A 1 104 ? -10.708 5.526 13.990 1.00 87.25 104 GLN A CA 1
ATOM 826 C C . GLN A 1 104 ? -9.397 4.820 14.348 1.00 87.25 104 GLN A C 1
ATOM 828 O O . GLN A 1 104 ? -9.431 3.668 14.778 1.00 87.25 104 GLN A O 1
ATOM 833 N N . ILE A 1 105 ? -8.264 5.518 14.238 1.00 84.88 105 ILE A N 1
ATOM 834 C CA . ILE A 1 105 ? -6.955 5.006 14.660 1.00 84.88 105 ILE A CA 1
ATOM 835 C C . ILE A 1 105 ? -6.942 4.786 16.179 1.00 84.88 105 ILE A C 1
ATOM 837 O O . ILE A 1 105 ? -6.609 3.693 16.638 1.00 84.88 105 ILE A O 1
ATOM 841 N N . LEU A 1 106 ? -7.394 5.774 16.958 1.00 83.19 106 LEU A N 1
ATOM 842 C CA . LEU A 1 106 ? -7.527 5.656 18.414 1.00 83.19 106 LEU A CA 1
ATOM 843 C C . LEU A 1 106 ? -8.471 4.511 18.807 1.00 83.19 106 LEU A C 1
ATOM 845 O O . LEU A 1 106 ? -8.145 3.701 19.675 1.00 83.19 106 LEU A O 1
ATOM 849 N N . ALA A 1 107 ? -9.616 4.383 18.131 1.00 86.38 107 ALA A N 1
ATOM 850 C CA . ALA A 1 107 ? -10.551 3.288 18.374 1.00 86.38 107 ALA A CA 1
ATOM 851 C C . ALA A 1 107 ? -9.921 1.910 18.104 1.00 86.38 107 ALA A C 1
ATOM 853 O O . ALA A 1 107 ? -10.155 0.972 18.867 1.00 86.38 107 ALA A O 1
ATOM 854 N N . ALA A 1 108 ? -9.098 1.778 17.058 1.00 85.00 108 ALA A N 1
ATOM 855 C CA . ALA A 1 108 ? -8.386 0.538 16.758 1.00 85.00 108 ALA A CA 1
ATOM 856 C C . ALA A 1 108 ? -7.326 0.197 17.819 1.00 85.00 108 ALA A C 1
ATOM 858 O O . ALA A 1 108 ? -7.187 -0.973 18.186 1.00 85.00 108 ALA A O 1
ATOM 859 N N . ILE A 1 109 ? -6.627 1.197 18.363 1.00 80.50 109 ILE A N 1
ATOM 860 C CA . ILE A 1 109 ? -5.669 1.018 19.466 1.00 80.50 109 ILE A CA 1
ATOM 861 C C . ILE A 1 109 ? -6.383 0.537 20.726 1.00 80.50 109 ILE A C 1
ATOM 863 O O . ILE A 1 109 ? -5.996 -0.481 21.296 1.00 80.50 109 ILE A O 1
ATOM 867 N N . VAL A 1 110 ? -7.477 1.197 21.119 1.00 82.25 110 VAL A N 1
ATOM 868 C CA . VAL A 1 110 ? -8.277 0.791 22.286 1.00 82.25 110 VAL A CA 1
ATOM 869 C C . VAL A 1 110 ? -8.844 -0.617 22.100 1.00 82.25 110 VAL A C 1
ATOM 871 O O . VAL A 1 110 ? -8.762 -1.442 23.009 1.00 82.25 110 VAL A O 1
ATOM 874 N N . LYS A 1 111 ? -9.374 -0.932 20.910 1.00 85.25 111 LYS A N 1
ATOM 875 C CA . LYS A 1 111 ? -9.878 -2.276 20.589 1.00 85.25 111 LYS A CA 1
ATOM 876 C C . LYS A 1 111 ? -8.777 -3.334 20.713 1.00 85.25 111 LYS A C 1
ATOM 878 O O . LYS A 1 111 ? -9.041 -4.412 21.237 1.00 85.25 111 LYS A O 1
ATOM 883 N N . THR A 1 112 ? -7.559 -3.015 20.277 1.00 80.12 112 THR A N 1
ATOM 884 C CA . THR A 1 112 ? -6.394 -3.906 20.380 1.00 80.12 112 THR A CA 1
ATOM 885 C C . THR A 1 112 ? -5.967 -4.112 21.828 1.00 80.12 112 THR A C 1
ATOM 887 O O . THR A 1 112 ? -5.752 -5.247 22.244 1.00 80.12 112 THR A O 1
ATOM 890 N N . ALA A 1 113 ? -5.907 -3.040 22.621 1.00 75.19 113 ALA A N 1
ATOM 891 C CA . ALA A 1 113 ? -5.596 -3.130 24.042 1.00 75.19 113 ALA A CA 1
ATOM 892 C C . ALA A 1 113 ? -6.583 -4.053 24.774 1.00 75.19 113 ALA A C 1
ATOM 894 O O . ALA A 1 113 ? -6.171 -4.964 25.488 1.00 75.19 113 ALA A O 1
ATOM 895 N N . LEU A 1 114 ? -7.884 -3.887 24.510 1.00 81.88 114 LEU A N 1
ATOM 896 C CA . LEU A 1 114 ? -8.931 -4.741 25.069 1.00 81.88 114 LEU A CA 1
ATOM 897 C C . LEU A 1 114 ? -8.799 -6.207 24.630 1.00 81.88 114 LEU A C 1
ATOM 899 O O . LEU A 1 114 ? -8.969 -7.098 25.461 1.00 81.88 114 LEU A O 1
ATOM 903 N N . SER A 1 115 ? -8.505 -6.478 23.352 1.00 84.00 115 SER A N 1
ATOM 904 C CA . SER A 1 115 ? -8.397 -7.856 22.849 1.00 84.00 115 SER A CA 1
ATOM 905 C C . SER A 1 115 ? -7.144 -8.582 23.334 1.00 84.00 115 SER A C 1
ATOM 907 O O . SER A 1 115 ? -7.173 -9.798 23.504 1.00 84.00 115 SER A O 1
ATOM 909 N N . GLU A 1 116 ? -6.056 -7.847 23.566 1.00 79.69 116 GLU A N 1
ATOM 910 C CA . GLU A 1 116 ? -4.769 -8.397 24.000 1.00 79.69 116 GLU A CA 1
ATOM 911 C C . GLU A 1 116 ? -4.569 -8.350 25.525 1.00 79.69 116 GLU A C 1
ATOM 913 O O . GLU A 1 116 ? -3.552 -8.822 26.028 1.00 79.69 116 GLU A O 1
ATOM 918 N N . GLY A 1 117 ? -5.548 -7.835 26.279 1.00 76.44 117 GLY A N 1
ATOM 919 C CA . GLY A 1 117 ? -5.498 -7.782 27.743 1.00 76.44 117 GLY A CA 1
ATOM 920 C C . GLY A 1 117 ? -4.559 -6.705 28.295 1.00 76.44 117 GLY A C 1
ATOM 921 O O . GLY A 1 117 ? -4.101 -6.817 29.431 1.00 76.44 117 GLY A O 1
ATOM 922 N N . ILE A 1 118 ? -4.277 -5.667 27.507 1.00 72.25 118 ILE A N 1
ATOM 923 C CA . ILE A 1 118 ? -3.516 -4.493 27.935 1.00 72.25 118 ILE A CA 1
ATOM 924 C C . ILE A 1 118 ? -4.468 -3.576 28.722 1.00 72.25 118 ILE A C 1
ATOM 926 O O . ILE A 1 118 ? -5.528 -3.216 28.197 1.00 72.25 118 ILE A O 1
ATOM 930 N N . PRO A 1 119 ? -4.131 -3.176 29.962 1.00 69.56 119 PRO A N 1
ATOM 931 C CA . PRO A 1 119 ? -4.963 -2.264 30.743 1.00 69.56 119 PRO A CA 1
ATOM 932 C C . PRO A 1 119 ? -5.194 -0.952 29.990 1.00 69.56 119 PRO A C 1
ATOM 934 O O . PRO A 1 119 ? -4.239 -0.259 29.655 1.00 69.56 119 PRO A O 1
ATOM 937 N N . THR A 1 120 ? -6.455 -0.594 29.733 1.00 66.06 120 THR A N 1
ATOM 938 C CA . THR A 1 120 ? -6.825 0.606 28.956 1.00 66.06 120 THR A CA 1
ATOM 939 C C . THR A 1 120 ? -6.498 1.926 29.656 1.00 66.06 120 THR A C 1
ATOM 941 O O . THR A 1 120 ? -6.582 2.987 29.047 1.00 66.06 120 THR A O 1
ATOM 944 N N . ASP A 1 121 ? -6.173 1.879 30.946 1.00 68.06 121 ASP A N 1
ATOM 945 C CA . ASP A 1 121 ? -5.784 3.013 31.780 1.00 68.06 121 ASP A CA 1
ATOM 946 C C . ASP A 1 121 ? -4.264 3.150 31.959 1.00 68.06 121 ASP A C 1
ATOM 948 O O . ASP A 1 121 ? -3.828 4.055 32.688 1.00 68.06 121 ASP A O 1
ATOM 952 N N . SER A 1 122 ? -3.478 2.296 31.290 1.00 68.38 122 SER A N 1
ATOM 953 C CA . SER A 1 122 ? -2.019 2.339 31.332 1.00 68.38 122 SER A CA 1
ATOM 954 C C . SER A 1 122 ? -1.491 3.714 30.910 1.00 68.38 122 SER A C 1
ATOM 956 O O . SER A 1 122 ? -2.080 4.406 30.073 1.00 68.38 122 SER A O 1
ATOM 958 N N . ALA A 1 123 ? -0.376 4.127 31.519 1.00 60.22 123 ALA A N 1
ATOM 959 C CA . ALA A 1 123 ? 0.307 5.363 31.143 1.00 60.22 123 ALA A CA 1
ATOM 960 C C . ALA A 1 123 ? 0.693 5.339 29.653 1.00 60.22 123 ALA A C 1
ATOM 962 O O . ALA A 1 123 ? 0.407 6.290 28.936 1.00 60.22 123 ALA A O 1
ATOM 963 N N . ASP A 1 124 ? 1.180 4.194 29.170 1.00 63.28 124 ASP A N 1
ATOM 964 C CA . ASP A 1 124 ? 1.609 4.009 27.782 1.00 63.28 124 ASP A CA 1
ATOM 965 C C . ASP A 1 124 ? 0.481 4.257 26.766 1.00 63.28 124 ASP A C 1
ATOM 967 O O . ASP A 1 124 ? 0.691 4.911 25.748 1.00 63.28 124 ASP A O 1
ATOM 971 N N . LEU A 1 125 ? -0.746 3.786 27.032 1.00 65.62 125 LEU A N 1
ATOM 972 C CA . LEU A 1 125 ? -1.877 4.028 26.126 1.00 65.62 125 LEU A CA 1
ATOM 973 C C . LEU A 1 125 ? -2.327 5.487 26.131 1.00 65.62 125 LEU A C 1
ATOM 975 O O . LEU A 1 125 ? -2.774 5.985 25.096 1.00 65.62 125 LEU A O 1
ATOM 979 N N . LYS A 1 126 ? -2.213 6.176 27.270 1.00 69.75 126 LYS A N 1
ATOM 980 C CA . LYS A 1 126 ? -2.499 7.614 27.354 1.00 69.75 126 LYS A CA 1
ATOM 981 C C . LYS A 1 126 ? -1.471 8.418 26.572 1.00 69.75 126 LYS A C 1
ATOM 983 O O . LYS A 1 126 ? -1.870 9.303 25.824 1.00 69.75 126 LYS A O 1
ATOM 988 N N . ASP A 1 127 ? -0.197 8.064 26.681 1.00 67.62 127 ASP A N 1
ATOM 989 C CA . ASP A 1 127 ? 0.886 8.731 25.960 1.00 67.62 127 ASP A CA 1
ATOM 990 C C . ASP A 1 127 ? 0.776 8.502 24.443 1.00 67.62 127 ASP A C 1
ATOM 992 O O . ASP A 1 127 ? 0.865 9.453 23.668 1.00 67.62 127 ASP A O 1
ATOM 996 N N . ILE A 1 128 ? 0.471 7.273 24.005 1.00 69.06 128 ILE A N 1
ATOM 997 C CA . ILE A 1 128 ? 0.199 6.959 22.590 1.00 69.06 128 ILE A CA 1
ATOM 998 C C . ILE A 1 128 ? -1.027 7.727 22.081 1.00 69.06 128 ILE A C 1
ATOM 1000 O O . ILE A 1 128 ? -1.005 8.265 20.973 1.00 69.06 128 ILE A O 1
ATOM 1004 N N . SER A 1 129 ? -2.098 7.787 22.878 1.00 72.31 129 SER A N 1
ATOM 1005 C CA . SER A 1 129 ? -3.315 8.508 22.493 1.00 72.31 129 SER A CA 1
ATOM 1006 C C . SER A 1 129 ? -3.044 10.003 22.356 1.00 72.31 129 SER A C 1
ATOM 1008 O O . SER A 1 129 ? -3.385 10.579 21.330 1.00 72.31 129 SER A O 1
ATOM 1010 N N . ALA A 1 130 ? -2.356 10.607 23.328 1.00 75.38 130 ALA A N 1
ATOM 1011 C CA . ALA A 1 130 ? -1.970 12.014 23.295 1.00 75.38 130 ALA A CA 1
ATOM 1012 C C . ALA A 1 130 ? -1.044 12.335 22.109 1.00 75.38 130 ALA A C 1
ATOM 1014 O O . ALA A 1 130 ? -1.194 13.375 21.471 1.00 75.38 130 ALA A O 1
ATOM 1015 N N . PHE A 1 131 ? -0.116 11.431 21.779 1.00 73.00 131 PHE A N 1
ATOM 1016 C CA . PHE A 1 131 ? 0.740 11.571 20.604 1.00 73.00 131 PHE A CA 1
ATOM 1017 C C . PHE A 1 131 ? -0.080 11.581 19.309 1.00 73.00 131 PHE A C 1
ATOM 1019 O O . PHE A 1 131 ? 0.061 12.496 18.506 1.00 73.00 131 PHE A O 1
ATOM 1026 N N . ILE A 1 132 ? -0.987 10.619 19.126 1.00 77.25 132 ILE A N 1
ATOM 1027 C CA . ILE A 1 132 ? -1.855 10.550 17.940 1.00 77.25 132 ILE A CA 1
ATOM 1028 C C . ILE A 1 132 ? -2.798 11.751 17.868 1.00 77.25 132 ILE A C 1
ATOM 1030 O O . ILE A 1 132 ? -3.040 12.266 16.778 1.00 77.25 132 ILE A O 1
ATOM 1034 N N . GLU A 1 133 ? -3.304 12.214 19.012 1.00 83.88 133 GLU A N 1
ATOM 1035 C CA . GLU A 1 133 ? -4.122 13.426 19.131 1.00 83.88 133 GLU A CA 1
ATOM 1036 C C . GLU A 1 133 ? -3.373 14.689 18.682 1.00 83.88 133 GLU A C 1
ATOM 1038 O O . GLU A 1 133 ? -3.982 15.603 18.124 1.00 83.88 133 GLU A O 1
ATOM 1043 N N . ALA A 1 134 ? -2.052 14.723 18.867 1.00 82.06 134 ALA A N 1
ATOM 1044 C CA . ALA A 1 134 ? -1.195 15.816 18.421 1.00 82.06 134 ALA A CA 1
ATOM 1045 C C . ALA A 1 134 ? -0.864 15.775 16.915 1.00 82.06 134 ALA A C 1
ATOM 1047 O O . ALA A 1 134 ? -0.352 16.761 16.383 1.00 82.06 134 ALA A O 1
ATOM 1048 N N . MET A 1 135 ? -1.145 14.666 16.223 1.00 83.19 135 MET A N 1
ATOM 1049 C CA . MET A 1 135 ? -0.924 14.522 14.782 1.00 83.19 135 MET A CA 1
ATOM 1050 C C . MET A 1 135 ? -2.198 14.831 13.988 1.00 83.19 135 MET A C 1
ATOM 1052 O O . MET A 1 135 ? -3.280 14.352 14.323 1.00 83.19 135 MET A O 1
ATOM 1056 N N . ASP A 1 136 ? -2.070 15.541 12.867 1.00 89.00 136 ASP A N 1
ATOM 1057 C CA . ASP A 1 136 ? -3.147 15.637 11.876 1.00 89.00 136 ASP A CA 1
ATOM 1058 C C . ASP A 1 136 ? -3.040 14.455 10.910 1.00 89.00 136 ASP A C 1
ATOM 1060 O O . ASP A 1 136 ? -2.225 14.475 9.987 1.00 89.00 136 ASP A O 1
ATOM 1064 N N . LEU A 1 137 ? -3.808 13.395 11.171 1.00 86.12 137 LEU A N 1
ATOM 1065 C CA . LEU A 1 137 ? -3.798 12.153 10.398 1.00 86.12 137 LEU A CA 1
ATOM 1066 C C . LEU A 1 137 ? -5.129 11.937 9.684 1.00 86.12 137 LEU A C 1
ATOM 1068 O O . LEU A 1 137 ? -6.197 11.894 10.306 1.00 86.12 137 LEU A O 1
ATOM 1072 N N . SER A 1 138 ? -5.050 11.690 8.380 1.00 90.88 138 SER A N 1
ATOM 1073 C CA . SER A 1 138 ? -6.190 11.255 7.587 1.00 90.88 138 SER A CA 1
ATOM 1074 C C . SER A 1 138 ? -5.789 10.205 6.556 1.00 90.88 138 SER A C 1
ATOM 1076 O O . SER A 1 138 ? -4.698 10.228 5.992 1.00 90.88 138 SER A O 1
ATOM 1078 N N . GLY A 1 139 ? -6.687 9.264 6.300 1.00 92.44 139 GLY A N 1
ATOM 1079 C CA . GLY A 1 139 ? -6.511 8.235 5.293 1.00 92.44 139 GLY A CA 1
ATOM 1080 C C . GLY A 1 139 ? -7.841 7.823 4.686 1.00 92.44 139 GLY A C 1
ATOM 1081 O O . GLY A 1 139 ? -8.872 7.757 5.358 1.00 92.44 139 GLY A O 1
ATOM 1082 N N . ASN A 1 140 ? -7.839 7.520 3.397 1.00 95.12 140 ASN A N 1
ATOM 1083 C CA . ASN A 1 140 ? -8.971 6.946 2.706 1.00 95.12 140 ASN A CA 1
ATOM 1084 C C . ASN A 1 140 ? -8.496 5.935 1.667 1.00 95.12 140 ASN A C 1
ATOM 1086 O O . ASN A 1 140 ? -7.723 6.268 0.774 1.00 95.12 140 ASN A O 1
ATOM 1090 N N . ILE A 1 141 ? -9.007 4.714 1.775 1.00 95.50 141 ILE A N 1
ATOM 1091 C CA . ILE A 1 141 ? -8.811 3.651 0.797 1.00 95.50 141 ILE A CA 1
ATOM 1092 C C . ILE A 1 141 ? -10.165 3.350 0.164 1.00 95.50 141 ILE A C 1
ATOM 1094 O O . ILE A 1 141 ? -11.168 3.162 0.857 1.00 95.50 141 ILE A O 1
ATOM 1098 N N . VAL A 1 142 ? -10.196 3.311 -1.161 1.00 96.81 142 VAL A N 1
ATOM 1099 C CA . VAL A 1 142 ? -11.342 2.912 -1.971 1.00 96.81 142 VAL A CA 1
ATOM 1100 C C . VAL A 1 142 ? -10.862 1.875 -2.969 1.00 96.81 142 VAL A C 1
ATOM 1102 O O . VAL A 1 142 ? -9.951 2.144 -3.744 1.00 96.81 142 VAL A O 1
ATOM 1105 N N . ILE A 1 143 ? -11.493 0.707 -2.964 1.00 96.19 143 ILE A N 1
ATOM 1106 C CA . ILE A 1 143 ? -11.264 -0.361 -3.938 1.00 96.19 143 ILE A CA 1
ATOM 1107 C C . ILE A 1 143 ? -12.609 -0.658 -4.589 1.00 96.19 143 ILE A C 1
ATOM 1109 O O . ILE A 1 143 ? -13.601 -0.906 -3.898 1.00 96.19 143 ILE A O 1
ATOM 1113 N N . ARG A 1 144 ? -12.665 -0.601 -5.919 1.00 96.31 144 ARG A N 1
ATOM 1114 C CA . ARG A 1 144 ? -13.873 -0.895 -6.688 1.00 96.31 144 ARG A CA 1
ATOM 1115 C C . ARG A 1 144 ? -13.651 -2.119 -7.551 1.00 96.31 144 ARG A C 1
ATOM 1117 O O . ARG A 1 144 ? -12.689 -2.191 -8.308 1.00 96.31 144 ARG A O 1
ATOM 1124 N N . GLU A 1 145 ? -14.587 -3.050 -7.478 1.00 96.31 145 GLU A N 1
ATOM 1125 C CA . GLU A 1 145 ? -14.628 -4.254 -8.298 1.00 96.31 145 GLU A CA 1
ATOM 1126 C C . GLU A 1 145 ? -15.831 -4.201 -9.237 1.00 96.31 145 GLU A C 1
ATOM 1128 O O . GLU A 1 145 ? -16.916 -3.752 -8.857 1.00 96.31 145 GLU A O 1
ATOM 1133 N N . LYS A 1 146 ? -15.666 -4.714 -10.456 1.00 93.94 146 LYS A N 1
ATOM 1134 C CA . LYS A 1 146 ? -16.751 -4.894 -11.422 1.00 93.94 146 LYS A CA 1
ATOM 1135 C C . LYS A 1 146 ? -16.705 -6.316 -11.963 1.00 93.94 146 LYS A C 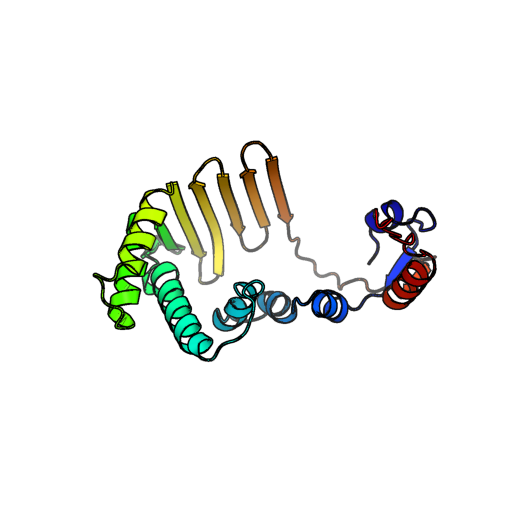1
ATOM 1137 O O . LYS A 1 146 ? -15.739 -6.702 -12.609 1.00 93.94 146 LYS A O 1
ATOM 1142 N N . GLY A 1 147 ? -17.751 -7.098 -11.695 1.00 87.88 147 GLY A N 1
ATOM 1143 C CA . GLY A 1 147 ? -17.805 -8.504 -12.118 1.00 87.88 147 GLY A CA 1
ATOM 1144 C C . GLY A 1 147 ? -16.720 -9.387 -11.485 1.00 87.88 147 GLY A C 1
ATOM 1145 O O . GLY A 1 147 ? -16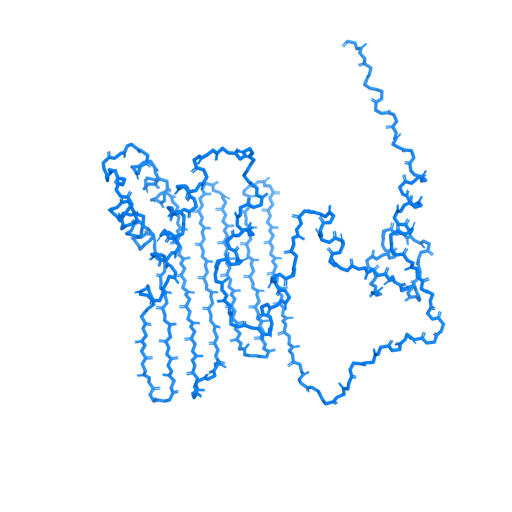.263 -10.323 -12.129 1.00 87.88 147 GLY A O 1
ATOM 1146 N N . GLY A 1 148 ? -16.289 -9.072 -10.257 1.00 85.06 148 GLY A N 1
ATOM 1147 C CA . GLY A 1 148 ? -15.252 -9.820 -9.533 1.00 85.06 148 GLY A CA 1
ATOM 1148 C C . GLY A 1 148 ? -13.811 -9.487 -9.933 1.00 85.06 148 GLY A C 1
ATOM 1149 O O . GLY A 1 148 ? -12.892 -10.160 -9.485 1.00 85.06 148 GLY A O 1
ATOM 1150 N N . VAL A 1 149 ? -13.603 -8.465 -10.767 1.00 88.56 149 VAL A N 1
ATOM 1151 C CA . VAL A 1 149 ? -12.273 -7.991 -11.175 1.00 88.56 149 VAL A CA 1
ATOM 1152 C C . VAL A 1 149 ? -12.068 -6.566 -10.671 1.00 88.56 149 VAL A C 1
ATOM 1154 O O . VAL A 1 149 ? -13.015 -5.773 -10.669 1.00 88.56 149 VAL A O 1
ATOM 1157 N N . LEU A 1 150 ? -10.836 -6.233 -10.274 1.00 89.62 150 LEU A N 1
ATOM 1158 C CA . LEU A 1 150 ? -10.436 -4.872 -9.919 1.00 89.62 150 LEU A CA 1
ATOM 1159 C C . LEU A 1 150 ? -10.779 -3.905 -11.063 1.00 89.62 150 LEU A C 1
ATOM 1161 O O . LEU A 1 150 ? -10.281 -4.046 -12.180 1.00 89.62 150 LEU A O 1
ATOM 1165 N N . TYR A 1 151 ? -11.639 -2.932 -10.774 1.00 92.19 151 TYR A N 1
ATOM 1166 C CA . TYR A 1 151 ? -12.046 -1.886 -11.706 1.00 92.19 151 TYR A CA 1
ATOM 1167 C C . TYR A 1 151 ? -11.170 -0.647 -11.536 1.00 92.19 151 TYR A C 1
ATOM 1169 O O . TYR A 1 151 ? -10.582 -0.178 -12.507 1.00 92.19 151 TYR A O 1
ATOM 1177 N N . ASP A 1 152 ? -11.043 -0.155 -10.305 1.00 96.38 152 ASP A N 1
ATOM 1178 C CA . ASP A 1 152 ? -10.131 0.927 -9.949 1.00 96.38 152 ASP A CA 1
ATOM 1179 C C . ASP A 1 152 ? -9.874 0.957 -8.434 1.00 96.38 152 ASP A C 1
ATOM 1181 O O . ASP A 1 152 ? -10.559 0.284 -7.654 1.00 96.38 152 ASP A O 1
ATOM 1185 N N . TYR A 1 153 ? -8.882 1.742 -8.027 1.00 96.25 153 TYR A N 1
ATOM 1186 C CA . TYR A 1 153 ? -8.572 2.006 -6.630 1.00 96.25 153 TYR A CA 1
ATOM 1187 C C . TYR A 1 153 ? -8.086 3.441 -6.409 1.00 96.25 153 TYR A C 1
ATOM 1189 O O . TYR A 1 153 ? -7.585 4.113 -7.313 1.00 96.25 153 TYR A O 1
ATOM 1197 N N . SER A 1 154 ? -8.220 3.894 -5.165 1.00 97.38 154 SER A N 1
ATOM 1198 C CA . SER A 1 154 ? -7.661 5.141 -4.658 1.00 97.38 154 SER A CA 1
ATOM 1199 C C . SER A 1 154 ? -7.212 4.937 -3.216 1.00 97.38 154 SER A C 1
ATOM 1201 O O . SER A 1 154 ? -8.004 4.514 -2.379 1.00 97.38 154 SER A O 1
ATOM 1203 N N . LEU A 1 155 ? -5.976 5.302 -2.911 1.00 95.75 155 LEU A N 1
ATOM 1204 C CA . LEU A 1 155 ? -5.442 5.450 -1.568 1.00 95.75 155 LEU A CA 1
ATOM 1205 C C . LEU A 1 155 ? -4.988 6.897 -1.415 1.00 95.75 155 LEU A C 1
ATOM 1207 O O . LEU A 1 155 ? -4.182 7.390 -2.193 1.00 95.75 155 LEU A O 1
ATOM 1211 N N . LYS A 1 156 ? -5.542 7.591 -0.429 1.00 96.44 156 LYS A N 1
ATOM 1212 C CA . LYS A 1 156 ? -5.158 8.953 -0.066 1.00 96.44 156 LYS A CA 1
ATOM 1213 C C . LYS A 1 156 ? -4.784 8.951 1.399 1.00 96.44 156 LYS A C 1
ATOM 1215 O O . LYS A 1 156 ? -5.563 8.461 2.206 1.00 96.44 156 LYS A O 1
ATOM 1220 N N . GLY A 1 157 ? -3.615 9.461 1.733 1.00 92.94 157 GLY A N 1
ATOM 1221 C CA . GLY A 1 157 ? -3.132 9.586 3.096 1.00 92.94 157 GLY A CA 1
ATOM 1222 C C . GLY A 1 157 ? -2.510 10.954 3.294 1.00 92.94 157 GLY A C 1
ATOM 1223 O O . GLY A 1 157 ? -1.792 11.439 2.423 1.00 92.94 157 GLY A O 1
ATOM 1224 N N . SER A 1 158 ? -2.779 11.568 4.433 1.00 93.25 158 SER A N 1
ATOM 1225 C CA . SER A 1 158 ? -2.093 12.769 4.880 1.00 93.25 158 SER A CA 1
ATOM 1226 C C . SER A 1 158 ? -1.719 12.625 6.346 1.00 93.25 158 SER A C 1
ATOM 1228 O O . SER A 1 158 ? -2.461 12.052 7.146 1.00 93.25 158 SER A O 1
ATOM 1230 N N . GLY A 1 159 ? -0.558 13.155 6.690 1.00 89.00 159 GLY A N 1
ATOM 1231 C CA . GLY A 1 159 ? -0.049 13.211 8.045 1.00 89.00 159 GLY A CA 1
ATOM 1232 C C . GLY A 1 159 ? 0.718 14.502 8.245 1.00 89.00 159 GLY A C 1
ATOM 1233 O O . GLY A 1 159 ? 1.525 14.859 7.388 1.00 89.00 159 GLY A O 1
ATOM 1234 N N . SER A 1 160 ? 0.512 15.195 9.359 1.00 89.19 160 SER A N 1
ATOM 1235 C CA . SER A 1 160 ? 1.438 16.242 9.782 1.00 89.19 160 SER A CA 1
ATOM 1236 C C . SER A 1 160 ? 1.635 16.266 11.291 1.00 89.19 160 SER A C 1
ATOM 1238 O O . SER A 1 160 ? 0.713 15.994 12.061 1.00 89.19 160 SER A O 1
ATOM 1240 N N . TYR A 1 161 ? 2.868 16.549 11.698 1.00 85.06 161 TYR A N 1
ATOM 1241 C CA . TYR A 1 161 ? 3.273 16.670 13.091 1.00 85.06 161 TYR A CA 1
ATOM 1242 C C . TYR A 1 161 ? 4.579 17.458 13.177 1.00 85.06 161 TYR A C 1
ATOM 1244 O O . TYR A 1 161 ? 5.520 17.160 12.450 1.00 85.06 161 TYR A O 1
ATOM 1252 N N . ASP A 1 162 ? 4.632 18.456 14.059 1.00 86.88 162 ASP A N 1
ATOM 1253 C CA . ASP A 1 162 ? 5.853 19.197 14.421 1.00 86.88 162 ASP A CA 1
ATOM 1254 C C . ASP A 1 162 ? 6.734 19.647 13.232 1.00 86.88 162 ASP A C 1
ATOM 1256 O O . ASP A 1 162 ? 7.943 19.449 13.190 1.00 86.88 162 ASP A O 1
ATOM 1260 N N . GLY A 1 163 ? 6.117 20.232 12.199 1.00 83.06 163 GLY A N 1
ATOM 1261 C CA . GLY A 1 163 ? 6.837 20.695 11.003 1.00 83.06 163 GLY A CA 1
ATOM 1262 C C . GLY A 1 163 ? 7.207 19.595 9.998 1.00 83.06 163 GLY A C 1
ATOM 1263 O O . GLY A 1 163 ? 7.753 19.898 8.937 1.00 83.06 163 GLY A O 1
ATOM 1264 N N . HIS A 1 164 ? 6.863 18.341 10.271 1.00 87.81 164 HIS A N 1
ATOM 1265 C CA . HIS A 1 164 ? 6.894 17.252 9.304 1.00 87.81 164 HIS A CA 1
ATOM 1266 C C . HIS A 1 164 ? 5.514 17.087 8.666 1.00 87.81 164 HIS A C 1
ATOM 1268 O O . HIS A 1 164 ? 4.495 17.145 9.356 1.00 87.81 164 HIS A O 1
ATOM 1274 N N . SER A 1 165 ? 5.456 16.858 7.356 1.00 89.56 165 SER A N 1
ATOM 1275 C CA . SER A 1 165 ? 4.216 16.458 6.692 1.00 89.56 165 SER A CA 1
ATOM 1276 C C . SER A 1 165 ? 4.461 15.442 5.590 1.00 89.56 165 SER A C 1
ATOM 1278 O O . SER A 1 165 ? 5.477 15.488 4.906 1.00 89.56 165 SER A O 1
ATOM 1280 N N . LEU A 1 166 ? 3.516 14.527 5.425 1.00 89.00 166 LEU A N 1
ATOM 1281 C CA . LEU A 1 166 ? 3.479 13.537 4.366 1.00 89.00 166 LEU A CA 1
ATOM 1282 C C . LEU A 1 166 ? 2.095 13.587 3.732 1.00 89.00 166 LEU A C 1
ATOM 1284 O O . LEU A 1 166 ? 1.091 13.458 4.425 1.00 89.00 166 LEU A O 1
ATOM 1288 N N . ASN A 1 167 ? 2.045 13.717 2.417 1.00 91.81 167 ASN A N 1
ATOM 1289 C CA . ASN A 1 167 ? 0.847 13.493 1.628 1.00 91.81 167 ASN A CA 1
ATOM 1290 C C . ASN A 1 167 ? 1.146 12.390 0.621 1.00 91.81 167 ASN A C 1
ATOM 1292 O O . ASN A 1 167 ? 2.163 12.443 -0.063 1.00 91.81 167 ASN A O 1
ATOM 1296 N N . LEU A 1 168 ? 0.266 11.404 0.533 1.00 92.19 168 LEU A N 1
ATOM 1297 C CA . LEU A 1 168 ? 0.341 10.294 -0.401 1.00 92.19 168 LEU A CA 1
ATOM 1298 C C . LEU A 1 168 ? -0.997 10.184 -1.120 1.00 92.19 168 LEU A C 1
ATOM 1300 O O . LEU A 1 168 ? -2.038 9.999 -0.496 1.00 92.19 168 LEU A O 1
ATOM 1304 N N . GLU A 1 169 ? -0.965 10.246 -2.438 1.00 94.69 169 GLU A N 1
ATOM 1305 C CA . GLU A 1 169 ? -2.080 9.904 -3.299 1.00 94.69 169 GLU A CA 1
ATOM 1306 C C . GLU A 1 169 ? -1.636 8.805 -4.257 1.00 94.69 169 GLU A C 1
ATOM 1308 O O . GLU A 1 169 ? -0.636 8.917 -4.955 1.00 94.69 169 GLU A O 1
ATOM 1313 N N . LEU A 1 170 ? -2.390 7.720 -4.276 1.00 93.81 170 LEU A N 1
ATOM 1314 C CA . LEU A 1 170 ? -2.204 6.598 -5.168 1.00 93.81 170 LEU A CA 1
ATOM 1315 C C . LEU A 1 170 ? -3.550 6.306 -5.816 1.00 93.81 170 LEU A C 1
ATOM 1317 O O . LEU A 1 170 ? -4.507 5.954 -5.134 1.00 93.81 170 LEU A O 1
ATOM 1321 N N . THR A 1 171 ? -3.641 6.443 -7.130 1.00 95.50 171 THR A N 1
ATOM 1322 C CA . THR A 1 171 ? -4.864 6.137 -7.880 1.00 95.50 171 THR A CA 1
ATOM 1323 C C . THR A 1 171 ? -4.532 5.262 -9.069 1.00 95.50 171 THR A C 1
ATOM 1325 O O . THR A 1 171 ? -3.448 5.360 -9.638 1.00 95.50 171 THR A O 1
ATOM 1328 N N . GLY A 1 172 ? -5.444 4.379 -9.452 1.00 94.06 172 GLY A N 1
ATOM 1329 C CA . GLY A 1 172 ? -5.162 3.492 -10.567 1.00 94.06 172 GLY A CA 1
ATOM 1330 C C . GLY A 1 172 ? -6.242 2.473 -10.851 1.00 94.06 172 GLY A C 1
ATOM 1331 O O . GLY A 1 172 ? -7.351 2.522 -10.321 1.00 94.06 172 GLY A O 1
ATOM 1332 N N . ASN A 1 173 ? -5.896 1.549 -11.733 1.00 91.06 173 ASN A N 1
ATOM 1333 C CA . ASN A 1 173 ? -6.670 0.378 -12.103 1.00 91.06 173 ASN A CA 1
ATOM 1334 C C . ASN A 1 173 ? -5.725 -0.793 -12.397 1.00 91.06 173 ASN A C 1
ATOM 1336 O O . ASN A 1 173 ? -4.538 -0.751 -12.094 1.00 91.06 173 ASN A O 1
ATOM 1340 N N . ASN A 1 174 ? -6.250 -1.851 -13.004 1.00 83.62 174 ASN A N 1
ATOM 1341 C CA . ASN A 1 174 ? -5.490 -3.050 -13.347 1.00 83.62 174 ASN A CA 1
ATOM 1342 C C . ASN A 1 174 ? -4.352 -2.839 -14.370 1.00 83.62 174 ASN A C 1
ATOM 1344 O O . ASN A 1 174 ? -3.580 -3.767 -14.595 1.00 83.62 174 ASN A O 1
ATOM 1348 N N . LEU A 1 175 ? -4.262 -1.676 -15.022 1.00 86.06 175 LEU A N 1
ATOM 1349 C CA . LEU A 1 175 ? -3.259 -1.392 -16.054 1.00 86.06 175 LEU A CA 1
ATOM 1350 C C . LEU A 1 175 ? -2.429 -0.142 -15.772 1.00 86.06 175 LEU A C 1
ATOM 1352 O O . LEU A 1 175 ? -1.311 -0.041 -16.266 1.00 86.06 175 LEU A O 1
ATOM 1356 N N . ASN A 1 176 ? -2.974 0.827 -15.042 1.00 90.94 176 ASN A N 1
ATOM 1357 C CA . ASN A 1 176 ? -2.345 2.127 -14.861 1.00 90.94 176 ASN A CA 1
ATOM 1358 C C . ASN A 1 176 ? -2.362 2.521 -13.393 1.00 90.94 176 ASN A C 1
ATOM 1360 O O . ASN A 1 176 ? -3.361 2.298 -12.711 1.00 90.94 176 ASN A O 1
ATOM 1364 N N . SER A 1 177 ? -1.292 3.161 -12.940 1.00 91.75 177 SER A N 1
ATOM 1365 C CA . SER A 1 177 ? -1.170 3.671 -11.581 1.00 91.75 177 SER A CA 1
ATOM 1366 C C . SER A 1 177 ? -0.456 5.012 -11.591 1.00 91.75 177 SER A C 1
ATOM 1368 O O . SER A 1 177 ? 0.585 5.150 -12.223 1.00 91.75 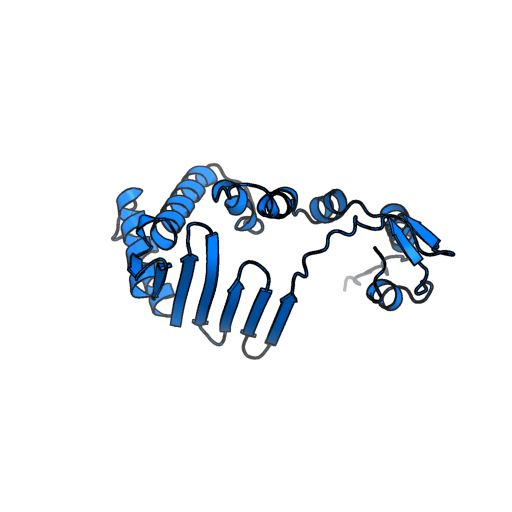177 SER A O 1
ATOM 1370 N N . LEU A 1 178 ? -0.989 5.970 -10.844 1.00 89.94 178 LEU A N 1
ATOM 1371 C CA . LEU A 1 178 ? -0.351 7.239 -10.534 1.00 89.94 178 LEU A CA 1
ATOM 1372 C C . LEU A 1 178 ? -0.078 7.281 -9.035 1.00 89.94 178 LEU A C 1
ATOM 1374 O O . LEU A 1 178 ? -0.995 7.090 -8.235 1.00 89.94 178 LEU A O 1
ATOM 1378 N N . ILE A 1 179 ? 1.175 7.530 -8.675 1.00 90.62 179 ILE A N 1
ATOM 1379 C CA . ILE A 1 179 ? 1.610 7.785 -7.305 1.00 90.62 179 ILE A CA 1
ATOM 1380 C C . ILE A 1 179 ? 2.083 9.231 -7.243 1.00 90.62 179 ILE A C 1
ATOM 1382 O O . ILE A 1 179 ? 2.970 9.624 -7.997 1.00 90.62 179 ILE A O 1
ATOM 1386 N N . THR A 1 180 ? 1.534 9.995 -6.311 1.00 90.25 180 THR A N 1
ATOM 1387 C CA . THR A 1 180 ? 2.022 11.314 -5.929 1.00 90.25 180 THR A CA 1
ATOM 1388 C C . THR A 1 180 ? 2.314 11.289 -4.440 1.00 90.25 180 THR A C 1
ATOM 1390 O O . THR A 1 180 ? 1.441 10.981 -3.633 1.00 90.25 180 THR A O 1
ATOM 1393 N N . MET A 1 181 ? 3.541 11.613 -4.063 1.00 89.38 181 MET A N 1
ATOM 1394 C CA . MET A 1 181 ? 3.947 11.738 -2.674 1.00 89.38 181 MET A CA 1
ATOM 1395 C C . MET A 1 181 ? 4.613 13.089 -2.471 1.00 89.38 181 MET A C 1
ATOM 1397 O O . MET A 1 181 ? 5.495 13.456 -3.240 1.00 89.38 181 MET A O 1
ATOM 1401 N N . ASN A 1 182 ? 4.223 13.807 -1.424 1.00 90.19 182 ASN A N 1
ATOM 1402 C CA . ASN A 1 182 ? 4.939 14.982 -0.956 1.00 90.19 182 ASN A CA 1
ATOM 1403 C C . ASN A 1 182 ? 5.357 14.773 0.498 1.00 90.19 182 ASN A C 1
ATOM 1405 O O . ASN A 1 182 ? 4.502 14.542 1.352 1.00 90.19 182 ASN A O 1
ATOM 1409 N N . LEU A 1 183 ? 6.654 14.854 0.766 1.00 84.94 183 LEU A N 1
ATOM 1410 C CA . LEU A 1 183 ? 7.249 14.778 2.091 1.00 84.94 183 LEU A CA 1
ATOM 1411 C C . LEU A 1 183 ? 7.930 16.111 2.392 1.00 84.94 183 LEU A C 1
ATOM 1413 O O . LEU A 1 183 ? 8.833 16.530 1.672 1.00 84.94 183 LEU A O 1
ATOM 1417 N N . ILE A 1 184 ? 7.535 16.742 3.489 1.00 87.81 184 ILE A N 1
ATOM 1418 C CA . ILE A 1 184 ? 8.159 17.954 4.010 1.00 87.81 184 ILE A CA 1
ATOM 1419 C C . ILE A 1 184 ? 8.747 17.627 5.374 1.00 87.81 184 ILE A C 1
ATOM 1421 O O . ILE A 1 184 ? 8.057 17.127 6.261 1.00 87.81 184 ILE A O 1
ATOM 1425 N N . VAL A 1 185 ? 10.020 17.950 5.542 1.00 87.19 185 VAL A N 1
ATOM 1426 C CA . VAL A 1 185 ? 10.743 17.932 6.808 1.00 87.19 185 VAL A CA 1
ATOM 1427 C C . VAL A 1 185 ? 11.253 19.352 7.005 1.00 87.19 185 VAL A C 1
ATOM 1429 O O . VAL A 1 185 ? 12.180 19.783 6.312 1.00 87.19 185 VAL A O 1
ATOM 1432 N N . LYS A 1 186 ? 10.602 20.101 7.901 1.00 87.75 186 LYS A N 1
ATOM 1433 C CA . LYS A 1 186 ? 10.892 21.517 8.150 1.00 87.75 186 LYS A CA 1
ATOM 1434 C C . LYS A 1 186 ? 12.394 21.779 8.282 1.00 87.75 186 LYS A C 1
ATOM 1436 O O . LYS A 1 186 ? 13.099 21.052 8.973 1.00 87.75 186 LYS A O 1
ATOM 1441 N N . ASP A 1 187 ? 12.847 22.835 7.610 1.00 90.19 187 ASP A N 1
ATOM 1442 C CA . ASP A 1 187 ? 14.232 23.325 7.596 1.00 90.19 187 ASP A CA 1
ATOM 1443 C C . ASP A 1 187 ? 15.289 22.315 7.089 1.00 90.19 187 ASP A C 1
ATOM 1445 O O . ASP A 1 187 ? 16.478 22.628 7.097 1.00 90.19 187 ASP A O 1
ATOM 1449 N N . ILE A 1 188 ? 14.880 21.131 6.610 1.00 90.19 188 ILE A N 1
ATOM 1450 C CA . ILE A 1 188 ? 15.780 20.069 6.135 1.00 90.19 188 ILE A CA 1
ATOM 1451 C C . ILE A 1 188 ? 15.538 19.773 4.656 1.00 90.19 188 ILE A C 1
ATOM 1453 O O . ILE A 1 188 ? 16.453 19.914 3.846 1.00 90.19 188 ILE A O 1
ATOM 1457 N N . MET A 1 189 ? 14.329 19.335 4.290 1.00 84.50 189 MET A N 1
ATOM 1458 C CA . MET A 1 189 ? 14.041 18.896 2.925 1.00 84.50 189 MET A CA 1
ATOM 1459 C C . MET A 1 189 ? 12.558 18.955 2.569 1.00 84.50 189 MET A C 1
ATOM 1461 O O . MET A 1 189 ? 11.684 18.705 3.395 1.00 84.50 189 MET A O 1
ATOM 1465 N N . GLU A 1 190 ? 12.299 19.203 1.291 1.00 90.44 190 GLU A N 1
ATOM 1466 C CA . GLU A 1 190 ? 11.012 18.978 0.645 1.00 90.44 190 GLU A CA 1
ATOM 1467 C C . GLU A 1 190 ? 11.244 18.028 -0.531 1.00 90.44 190 GLU A C 1
ATOM 1469 O O . GLU A 1 190 ? 12.121 18.254 -1.368 1.00 90.44 190 GLU A O 1
ATOM 1474 N N . MET A 1 191 ? 10.498 16.928 -0.559 1.00 84.81 191 MET A N 1
ATOM 1475 C CA . MET A 1 191 ? 10.588 15.899 -1.583 1.00 84.81 191 MET A CA 1
ATOM 1476 C C . MET A 1 191 ? 9.208 15.665 -2.174 1.00 84.81 191 MET A C 1
ATOM 1478 O O . MET A 1 191 ? 8.300 15.207 -1.490 1.00 84.81 191 MET A O 1
ATOM 1482 N N . SER A 1 192 ? 9.085 15.904 -3.474 1.00 87.94 192 SER A N 1
ATOM 1483 C CA . SER A 1 192 ? 7.918 15.515 -4.255 1.00 87.94 192 SER A CA 1
ATOM 1484 C C . SER A 1 192 ? 8.294 14.378 -5.200 1.00 87.94 192 SER A C 1
ATOM 1486 O O . SER A 1 192 ? 9.241 14.497 -5.976 1.00 87.94 192 SER A O 1
ATOM 1488 N N . ILE A 1 193 ? 7.555 13.274 -5.126 1.00 83.38 193 ILE A N 1
ATOM 1489 C CA . ILE A 1 193 ? 7.666 12.136 -6.037 1.00 83.38 193 ILE A CA 1
ATOM 1490 C C . ILE A 1 193 ? 6.370 12.041 -6.826 1.00 83.38 193 ILE A C 1
ATOM 1492 O O . ILE A 1 193 ? 5.288 11.962 -6.249 1.00 83.38 193 ILE A O 1
ATOM 1496 N N . GLU A 1 194 ? 6.495 11.988 -8.145 1.00 89.12 194 GLU A N 1
ATOM 1497 C CA . GLU A 1 194 ? 5.415 11.602 -9.041 1.00 89.12 194 GLU A CA 1
ATOM 1498 C C . GLU A 1 194 ? 5.886 10.409 -9.872 1.00 89.12 194 GLU A C 1
ATOM 1500 O O . GLU A 1 194 ? 6.955 10.450 -10.483 1.00 89.12 194 GLU A O 1
ATOM 1505 N N . ALA A 1 195 ? 5.109 9.329 -9.867 1.00 82.06 195 ALA A N 1
ATOM 1506 C CA . ALA A 1 195 ? 5.378 8.141 -10.661 1.00 82.06 195 ALA A CA 1
ATOM 1507 C C . ALA A 1 195 ? 4.113 7.720 -11.410 1.00 82.06 195 ALA A C 1
ATOM 1509 O O . ALA A 1 195 ? 3.095 7.391 -10.801 1.00 82.06 195 ALA A O 1
ATOM 1510 N N . ASP A 1 196 ? 4.203 7.710 -12.737 1.00 87.69 196 ASP A N 1
ATOM 1511 C CA . ASP A 1 196 ? 3.169 7.215 -13.645 1.00 87.69 196 ASP A CA 1
ATOM 1512 C C . ASP A 1 196 ? 3.610 5.851 -14.194 1.00 87.69 196 ASP A C 1
ATOM 1514 O O . ASP A 1 196 ? 4.666 5.720 -14.819 1.00 87.69 196 ASP A O 1
ATOM 1518 N N . SER A 1 197 ? 2.806 4.823 -13.933 1.00 84.50 197 SER A N 1
ATOM 1519 C CA . SER A 1 197 ? 2.991 3.468 -14.439 1.00 84.50 197 SER A CA 1
ATOM 1520 C C . SER A 1 197 ? 1.863 3.120 -15.398 1.00 84.50 197 SER A C 1
ATOM 1522 O O . SER A 1 197 ? 0.686 3.206 -15.043 1.00 84.50 197 SER A O 1
ATOM 1524 N N . LYS A 1 198 ? 2.227 2.681 -16.608 1.00 86.19 198 LYS A N 1
ATOM 1525 C CA . LYS A 1 198 ? 1.291 2.254 -17.655 1.00 86.19 198 LYS A CA 1
ATOM 1526 C C . LYS A 1 198 ? 1.703 0.905 -18.209 1.00 86.19 198 LYS A C 1
ATOM 1528 O O . LYS A 1 198 ? 2.779 0.756 -18.787 1.00 86.19 198 LYS A O 1
ATOM 1533 N N . ILE A 1 199 ? 0.814 -0.069 -18.087 1.00 84.81 199 ILE A N 1
ATOM 1534 C CA . ILE A 1 199 ? 0.997 -1.412 -18.620 1.00 84.81 199 ILE A CA 1
ATOM 1535 C C . ILE A 1 199 ? 0.257 -1.508 -19.950 1.00 84.81 199 ILE A C 1
ATOM 1537 O O . ILE A 1 199 ? -0.962 -1.362 -20.027 1.00 84.81 199 ILE A O 1
ATOM 1541 N N . THR A 1 200 ? 1.007 -1.812 -21.007 1.00 83.94 200 THR A N 1
ATOM 1542 C CA . THR A 1 200 ? 0.439 -2.199 -22.301 1.00 83.94 200 THR A CA 1
ATOM 1543 C C . THR A 1 200 ? 0.560 -3.706 -22.450 1.00 83.94 200 THR A C 1
ATOM 1545 O O . THR A 1 200 ? 1.664 -4.244 -22.506 1.00 83.94 200 THR A O 1
ATOM 1548 N N . GLN A 1 201 ? -0.576 -4.396 -22.519 1.00 80.69 201 GLN A N 1
ATOM 1549 C CA . GLN A 1 201 ? -0.587 -5.830 -22.785 1.00 80.69 201 GLN A CA 1
ATOM 1550 C C . GLN A 1 201 ? -0.111 -6.104 -24.214 1.00 80.69 201 GLN A C 1
ATOM 1552 O O . GLN A 1 201 ? -0.511 -5.430 -25.163 1.00 80.69 201 GLN A O 1
ATOM 1557 N N . THR A 1 202 ? 0.742 -7.111 -24.370 1.00 83.69 202 THR A N 1
ATOM 1558 C CA . THR A 1 202 ? 1.298 -7.515 -25.661 1.00 83.69 202 THR A CA 1
ATOM 1559 C C . THR A 1 202 ? 1.329 -9.031 -25.758 1.00 83.69 202 THR A C 1
ATOM 1561 O O . THR A 1 202 ? 1.511 -9.728 -24.765 1.00 83.69 202 THR A O 1
ATOM 1564 N N . THR A 1 203 ? 1.158 -9.546 -26.972 1.00 86.06 203 THR A N 1
ATOM 1565 C CA . THR A 1 203 ? 1.340 -10.968 -27.286 1.00 86.06 203 THR A CA 1
ATOM 1566 C C . THR A 1 203 ? 2.782 -11.293 -27.673 1.00 86.06 203 THR A C 1
ATOM 1568 O O . THR A 1 203 ? 3.098 -12.449 -27.947 1.00 86.06 203 THR A O 1
ATOM 1571 N N . LYS A 1 204 ? 3.660 -10.282 -27.746 1.00 85.88 204 LYS A N 1
ATOM 1572 C CA . LYS A 1 204 ? 5.087 -10.487 -28.005 1.00 85.88 204 LYS A CA 1
ATOM 1573 C C . LYS A 1 204 ? 5.729 -11.114 -26.773 1.00 85.88 204 LYS A C 1
ATOM 1575 O O . LYS A 1 204 ? 5.611 -10.572 -25.677 1.00 85.88 204 LYS A O 1
ATOM 1580 N N . ALA A 1 205 ? 6.425 -12.230 -26.971 1.00 79.69 205 ALA A N 1
ATOM 1581 C CA . ALA A 1 205 ? 7.285 -12.788 -25.938 1.00 79.69 205 ALA A CA 1
ATOM 1582 C C . ALA A 1 205 ? 8.385 -11.772 -25.568 1.00 79.69 205 ALA A C 1
ATOM 1584 O O . ALA A 1 205 ? 8.786 -10.986 -26.435 1.00 79.69 205 ALA A O 1
ATOM 1585 N N . PRO A 1 206 ? 8.877 -11.782 -24.315 1.00 74.56 206 PRO A N 1
ATOM 1586 C CA . PRO A 1 206 ? 10.058 -11.018 -23.943 1.00 74.56 206 PRO A CA 1
ATOM 1587 C C . PRO A 1 206 ? 11.207 -11.347 -24.893 1.00 74.56 206 PRO A C 1
ATOM 1589 O O . PRO A 1 206 ? 11.540 -12.518 -25.087 1.00 74.56 206 PRO A O 1
ATOM 1592 N N . ASP A 1 207 ? 11.797 -10.316 -25.492 1.00 78.81 207 ASP A N 1
ATOM 1593 C CA . ASP A 1 207 ? 13.035 -10.485 -26.234 1.00 78.81 207 ASP A CA 1
ATOM 1594 C C . ASP A 1 207 ? 14.180 -10.552 -25.225 1.00 78.81 207 ASP A C 1
ATOM 1596 O O . ASP A 1 207 ? 14.491 -9.576 -24.544 1.00 78.81 207 ASP A O 1
ATOM 1600 N N . LEU A 1 208 ? 14.741 -11.747 -25.072 1.00 77.25 208 LEU A N 1
ATOM 1601 C CA . LEU A 1 208 ? 15.861 -12.008 -24.171 1.00 77.25 208 LEU A CA 1
ATOM 1602 C C . LEU A 1 208 ? 17.208 -11.901 -24.892 1.00 77.25 208 LEU A C 1
ATOM 1604 O O . LEU A 1 208 ? 18.246 -12.208 -24.303 1.00 77.25 208 LEU A O 1
ATOM 1608 N N . THR A 1 209 ? 17.204 -11.515 -26.169 1.00 83.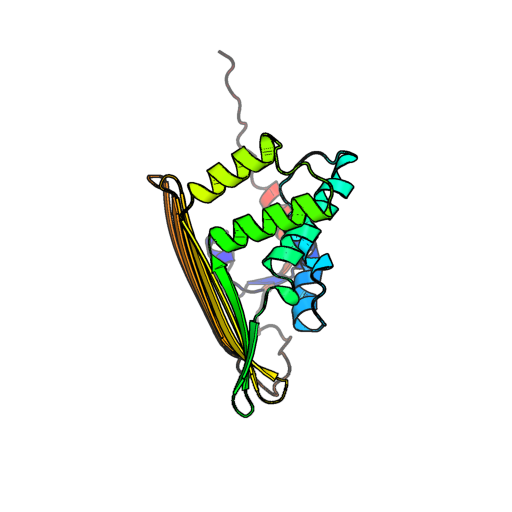88 209 THR A N 1
ATOM 1609 C CA . THR A 1 209 ? 18.436 -11.308 -26.917 1.00 83.88 209 THR A CA 1
ATOM 1610 C C . THR A 1 209 ? 19.034 -9.951 -26.569 1.00 83.88 209 THR A C 1
ATOM 1612 O O . THR A 1 209 ? 18.342 -8.949 -26.393 1.00 83.88 209 THR A O 1
ATOM 1615 N N . LEU A 1 210 ? 20.354 -9.931 -26.408 1.00 81.56 210 LEU A N 1
ATOM 1616 C CA . LEU A 1 210 ? 21.086 -8.685 -26.241 1.00 81.56 210 LEU A CA 1
ATOM 1617 C C . LEU A 1 210 ? 21.214 -7.993 -27.605 1.00 81.56 210 LEU A C 1
ATOM 1619 O O . LEU A 1 210 ? 21.362 -8.689 -28.614 1.00 81.56 210 LEU A O 1
ATOM 1623 N N . PRO A 1 211 ? 21.205 -6.649 -27.655 1.00 84.56 211 PRO A N 1
ATOM 1624 C CA . PRO A 1 211 ? 21.470 -5.936 -28.895 1.00 84.56 211 PRO A CA 1
ATOM 1625 C C . PRO A 1 211 ? 22.862 -6.286 -29.437 1.00 84.56 211 PRO A C 1
ATOM 1627 O O . PRO A 1 211 ? 23.794 -6.586 -28.686 1.00 84.56 211 PRO A O 1
ATOM 1630 N N . GLU A 1 212 ? 23.007 -6.258 -30.760 1.00 84.88 212 GLU A N 1
ATOM 1631 C CA . GLU A 1 212 ? 24.281 -6.535 -31.420 1.00 84.88 212 GLU A CA 1
ATOM 1632 C C . GLU A 1 212 ? 25.374 -5.576 -30.913 1.00 84.88 212 GLU A C 1
ATOM 1634 O O . GLU A 1 212 ? 25.155 -4.373 -30.798 1.00 84.88 212 GLU A O 1
ATOM 1639 N N . GLY A 1 213 ? 26.548 -6.117 -30.569 1.00 84.69 213 GLY A N 1
ATOM 1640 C CA . GLY A 1 213 ? 27.651 -5.341 -29.990 1.00 84.69 213 GLY A CA 1
ATOM 1641 C C . GLY A 1 213 ? 27.568 -5.105 -28.475 1.00 84.69 213 GLY A C 1
ATOM 1642 O O . GLY A 1 213 ? 28.483 -4.491 -27.923 1.00 84.69 213 GLY A O 1
ATOM 1643 N N . ALA A 1 214 ? 26.538 -5.621 -27.789 1.00 87.88 214 ALA A N 1
ATOM 1644 C CA . ALA A 1 214 ? 26.421 -5.516 -26.336 1.00 87.88 214 ALA A CA 1
ATOM 1645 C C . ALA A 1 214 ? 27.639 -6.109 -25.610 1.00 87.88 214 ALA A C 1
ATOM 1647 O O . ALA A 1 214 ? 28.013 -7.269 -25.804 1.00 87.88 214 ALA A O 1
ATOM 1648 N N . LYS A 1 215 ? 28.225 -5.317 -24.710 1.00 87.56 215 LYS A N 1
ATOM 1649 C CA . LYS A 1 215 ? 29.320 -5.736 -23.830 1.00 87.56 215 LYS A CA 1
ATOM 1650 C C . LYS A 1 215 ? 28.754 -6.138 -22.478 1.00 87.56 215 LYS A C 1
ATOM 1652 O O . LYS A 1 215 ? 28.374 -5.277 -21.685 1.00 87.56 215 LYS A O 1
ATOM 1657 N N . VAL A 1 216 ? 28.697 -7.438 -22.210 1.00 88.06 216 VAL A N 1
ATOM 1658 C CA . VAL A 1 216 ? 28.183 -7.953 -20.936 1.00 88.06 216 VAL A CA 1
ATOM 1659 C C . VAL A 1 216 ? 29.258 -7.858 -19.857 1.00 88.06 216 VAL A C 1
ATOM 1661 O O . VAL A 1 216 ? 30.349 -8.393 -20.030 1.00 88.06 216 VAL A O 1
ATOM 1664 N N . ILE A 1 217 ? 28.935 -7.196 -18.749 1.00 86.50 217 ILE A N 1
ATOM 1665 C CA . ILE A 1 217 ? 29.766 -7.095 -17.547 1.00 86.50 217 ILE A CA 1
ATOM 1666 C C . ILE A 1 217 ? 29.058 -7.849 -16.420 1.00 86.50 217 ILE A C 1
ATOM 1668 O O . ILE A 1 217 ? 27.866 -7.634 -16.195 1.00 86.50 217 ILE A O 1
ATOM 1672 N N . ASP A 1 218 ? 29.764 -8.723 -15.706 1.00 86.94 218 ASP A N 1
ATOM 1673 C CA . ASP A 1 218 ? 29.237 -9.293 -14.466 1.00 86.94 218 ASP A CA 1
ATOM 1674 C C . ASP A 1 218 ? 29.303 -8.240 -13.353 1.00 86.94 218 ASP A C 1
ATOM 1676 O O . ASP A 1 218 ? 30.363 -7.682 -13.062 1.00 86.94 218 ASP A O 1
ATOM 1680 N N . TYR A 1 219 ? 28.150 -7.912 -12.772 1.00 81.38 219 TYR A N 1
ATOM 1681 C CA . TYR A 1 219 ? 28.048 -6.832 -11.796 1.00 81.38 219 TYR A CA 1
ATOM 1682 C C . TYR A 1 219 ? 28.814 -7.134 -10.501 1.00 81.38 219 TYR A C 1
ATOM 1684 O O . TYR A 1 219 ? 29.423 -6.227 -9.933 1.00 81.38 219 TYR A O 1
ATOM 1692 N N . ASN A 1 220 ? 28.837 -8.395 -10.060 1.00 77.25 220 ASN A N 1
ATOM 1693 C CA . ASN A 1 220 ? 29.522 -8.787 -8.829 1.00 77.25 220 ASN A CA 1
ATOM 1694 C C . ASN A 1 220 ? 31.044 -8.701 -9.011 1.00 77.25 220 ASN A C 1
ATOM 1696 O O . ASN A 1 220 ? 31.751 -8.184 -8.142 1.00 77.25 220 ASN A O 1
ATOM 1700 N N . GLU A 1 221 ? 31.549 -9.137 -10.168 1.00 78.56 221 GLU A N 1
ATOM 1701 C CA . GLU A 1 221 ? 32.966 -8.990 -10.512 1.00 78.56 221 GLU A CA 1
ATOM 1702 C C . GLU A 1 221 ? 33.364 -7.514 -10.635 1.00 78.56 221 GLU A C 1
ATOM 1704 O O . GLU A 1 221 ? 34.371 -7.099 -10.060 1.00 78.56 221 GLU A O 1
ATOM 1709 N N . TYR A 1 222 ? 32.548 -6.700 -11.308 1.00 79.88 222 TYR A N 1
ATOM 1710 C CA . TYR A 1 222 ? 32.780 -5.263 -11.447 1.00 79.88 222 TYR A CA 1
ATOM 1711 C C . TYR A 1 222 ? 32.837 -4.542 -10.091 1.00 79.88 222 TYR A C 1
ATOM 1713 O O . TYR A 1 222 ? 33.796 -3.817 -9.826 1.00 79.88 222 TYR A O 1
ATOM 1721 N N . LEU A 1 223 ? 31.879 -4.794 -9.190 1.00 72.69 223 LEU A N 1
ATOM 1722 C CA . LEU A 1 223 ? 31.890 -4.212 -7.844 1.00 72.69 223 LEU A CA 1
ATOM 1723 C C . LEU A 1 223 ? 33.141 -4.603 -7.054 1.00 72.69 223 LEU A C 1
ATOM 1725 O O . LEU A 1 223 ? 33.755 -3.747 -6.418 1.00 72.69 223 LEU A O 1
ATOM 1729 N N . SER A 1 224 ? 33.545 -5.876 -7.113 1.00 71.62 224 SER A N 1
ATOM 1730 C CA . SER A 1 224 ? 34.755 -6.338 -6.425 1.00 71.62 224 SER A CA 1
ATOM 1731 C C . SER A 1 224 ? 36.011 -5.609 -6.919 1.00 71.62 224 SER A C 1
ATOM 1733 O O . SER A 1 224 ? 36.838 -5.192 -6.111 1.00 71.62 224 SER A O 1
ATOM 1735 N N . GLN A 1 225 ? 36.117 -5.355 -8.226 1.00 69.50 225 GLN A N 1
ATOM 1736 C CA . GLN A 1 225 ? 37.250 -4.652 -8.828 1.00 69.50 225 GLN A CA 1
ATOM 1737 C C . GLN A 1 225 ? 37.266 -3.163 -8.468 1.00 69.50 225 GLN A C 1
ATOM 1739 O O . GLN A 1 225 ? 38.307 -2.644 -8.059 1.00 69.50 225 GLN A O 1
ATOM 1744 N N . VAL A 1 226 ? 36.119 -2.483 -8.535 1.00 65.81 226 VAL A N 1
ATOM 1745 C CA . VAL A 1 226 ? 36.003 -1.059 -8.173 1.00 65.81 226 VAL A CA 1
ATOM 1746 C C . VAL A 1 226 ? 36.273 -0.838 -6.678 1.00 65.81 226 VAL A C 1
ATOM 1748 O O . VAL A 1 226 ? 36.988 0.097 -6.311 1.00 65.81 226 VAL A O 1
ATOM 1751 N N . MET A 1 227 ? 35.799 -1.736 -5.806 1.00 58.69 227 MET A N 1
ATOM 1752 C CA . MET A 1 227 ? 36.080 -1.661 -4.367 1.00 58.69 227 MET A CA 1
ATOM 1753 C C . MET A 1 227 ? 37.549 -1.949 -4.021 1.00 58.69 227 MET A C 1
ATOM 1755 O O . MET A 1 227 ? 38.049 -1.414 -3.038 1.00 58.69 227 MET A O 1
ATOM 1759 N N . THR A 1 228 ? 38.275 -2.729 -4.830 1.00 54.34 228 THR A N 1
ATOM 1760 C CA . THR A 1 228 ? 39.726 -2.939 -4.634 1.00 54.34 228 THR A CA 1
ATOM 1761 C C . THR A 1 228 ? 40.608 -1.809 -5.175 1.00 54.34 228 THR A C 1
ATOM 1763 O O . THR A 1 228 ? 41.770 -1.712 -4.789 1.00 54.34 228 THR A O 1
ATOM 1766 N N . LEU A 1 229 ? 40.081 -0.950 -6.055 1.00 47.66 229 LEU A N 1
ATOM 1767 C CA . LEU A 1 229 ? 40.827 0.138 -6.705 1.00 47.66 229 LEU A CA 1
ATOM 1768 C C . LEU A 1 229 ? 40.693 1.494 -6.003 1.00 47.66 229 LEU A C 1
ATOM 1770 O O . LEU A 1 229 ? 41.406 2.433 -6.357 1.00 47.66 229 LEU A O 1
ATOM 1774 N N . THR A 1 230 ? 39.832 1.598 -4.991 1.00 42.56 230 THR A N 1
ATOM 1775 C CA . THR A 1 230 ? 39.724 2.797 -4.158 1.00 42.56 230 THR A CA 1
ATOM 1776 C C . THR A 1 230 ? 40.347 2.478 -2.801 1.00 42.56 230 THR A C 1
ATOM 1778 O O . THR A 1 230 ? 39.702 1.809 -1.993 1.00 42.56 230 THR A O 1
ATOM 1781 N N . PRO A 1 231 ? 41.590 2.906 -2.502 1.00 38.47 231 PRO A N 1
ATOM 1782 C CA . PRO A 1 231 ? 42.021 2.923 -1.116 1.00 38.47 231 PRO A CA 1
ATOM 1783 C C . PRO A 1 231 ? 41.014 3.801 -0.373 1.00 38.47 231 PRO A C 1
ATOM 1785 O O . PRO A 1 231 ? 40.750 4.924 -0.812 1.00 38.47 231 PRO A O 1
ATOM 1788 N N . MET A 1 232 ? 40.450 3.318 0.738 1.00 39.16 232 MET A N 1
ATOM 1789 C CA . MET A 1 232 ? 39.920 4.262 1.717 1.00 39.16 232 MET A CA 1
ATOM 1790 C C . MET A 1 232 ? 41.059 5.251 1.991 1.00 39.16 232 MET A C 1
ATOM 1792 O O . MET A 1 232 ? 42.163 4.792 2.301 1.00 39.16 232 MET A O 1
ATOM 1796 N N . PRO A 1 233 ? 40.869 6.572 1.825 1.00 41.88 233 PRO A N 1
ATOM 1797 C CA . PRO A 1 233 ? 41.838 7.500 2.371 1.00 41.88 233 PRO A CA 1
ATOM 1798 C C . PRO A 1 233 ? 41.937 7.156 3.853 1.00 41.88 233 PRO A C 1
ATOM 1800 O O . PRO A 1 233 ? 40.908 7.110 4.529 1.00 41.88 233 PRO A O 1
ATOM 1803 N N . ASP A 1 234 ? 43.146 6.831 4.317 1.00 43.25 234 ASP A N 1
ATOM 1804 C CA . ASP A 1 234 ? 43.432 6.654 5.735 1.00 43.25 234 ASP A CA 1
ATOM 1805 C C . ASP A 1 234 ? 42.806 7.845 6.459 1.00 43.25 234 ASP A C 1
ATOM 1807 O O . ASP A 1 234 ? 43.301 8.973 6.386 1.00 43.25 234 ASP A O 1
ATOM 1811 N N . ALA A 1 235 ? 41.692 7.608 7.150 1.00 42.00 235 ALA A N 1
ATOM 1812 C CA . ALA A 1 235 ? 41.194 8.519 8.156 1.00 42.00 235 ALA A CA 1
ATOM 1813 C C . ALA A 1 235 ? 42.134 8.378 9.358 1.00 42.00 235 ALA A C 1
ATOM 1815 O O . ALA A 1 235 ? 41.770 7.860 10.411 1.00 42.00 235 ALA A O 1
ATOM 1816 N N . ALA A 1 236 ? 43.384 8.807 9.173 1.00 37.66 236 ALA A N 1
ATOM 1817 C CA . ALA A 1 236 ? 44.278 9.131 10.259 1.00 37.66 236 ALA A CA 1
ATOM 1818 C C . ALA A 1 236 ? 43.665 10.347 10.954 1.00 37.66 236 ALA A C 1
ATOM 1820 O O . ALA A 1 236 ? 43.908 11.492 10.579 1.00 37.66 236 ALA A O 1
ATOM 1821 N N . ILE A 1 237 ? 42.807 10.083 11.936 1.00 40.22 237 ILE A N 1
ATOM 1822 C CA . ILE A 1 237 ? 42.435 11.064 12.947 1.00 40.22 237 ILE A CA 1
ATOM 1823 C C . ILE A 1 237 ? 43.739 11.376 13.695 1.00 40.22 237 ILE A C 1
ATOM 1825 O O . ILE A 1 237 ? 44.291 10.466 14.324 1.00 40.22 237 ILE A O 1
ATOM 1829 N N . PRO A 1 238 ? 44.282 12.604 13.625 1.00 36.94 238 PRO A N 1
ATOM 1830 C CA . PRO A 1 238 ? 45.374 12.980 14.502 1.00 36.94 238 PRO A CA 1
ATOM 1831 C C . PRO A 1 238 ? 44.813 13.002 15.923 1.00 36.94 238 PRO A C 1
ATOM 1833 O O . PRO A 1 238 ? 43.847 13.710 16.204 1.00 36.94 238 PRO A O 1
ATOM 1836 N N . LEU A 1 239 ? 45.394 12.193 16.804 1.00 41.28 239 LEU A N 1
ATOM 1837 C CA . LEU A 1 239 ? 45.243 12.377 18.240 1.00 41.28 239 LEU A CA 1
ATOM 1838 C C . LEU A 1 239 ? 46.062 13.614 18.629 1.00 41.28 239 LEU A C 1
ATOM 1840 O O . LEU A 1 239 ? 47.287 13.527 18.714 1.00 41.28 239 LEU A O 1
ATOM 1844 N N . GLU A 1 240 ? 45.380 14.735 18.855 1.00 40.88 240 GLU A N 1
ATOM 1845 C CA . GLU A 1 240 ? 45.806 15.766 19.812 1.00 40.88 240 GLU A CA 1
ATOM 1846 C C . GLU A 1 240 ? 44.787 15.850 20.951 1.00 40.88 240 GLU A C 1
ATOM 1848 O O . GLU A 1 240 ? 43.567 15.852 20.659 1.00 40.88 240 GLU A O 1
#

Foldseek 3Di:
DQDVVVCVVPVVDDSLEDEDDDPQVVCVVVVHHCPLVVCVVPDDRDVVSVLVVVVSPDDDDDPCVVVVSVLVVQLCCQQPNPVQWDWDDDPQKIKTKHKDFLVSSLVSNLVSCVVSVNPCPDPVNVVVNVVSVQKGWIWMKMWMDGPNATAWIWIWIWIDHDQWIKTWIWITTPFKIWIWIWTTDPPPDTDIDIDIGGHDDDPDDDDPDRPPSRDYDHPVVVVVVVVVPDDPPPPPPDDD